Protein AF-A0A9D7S766-F1 (afdb_monomer)

Organism: NCBI:txid2981993

Foldseek 3Di:
DDDDFDADDCPDPCVVVVNGGPVSVVVVVLVVVLVVLLVVLVPDDDDPPNVPVSVVSSPPSDDDDDDDDPDLQDDPPQDFDPVDDPVVSVVVVVVVVVVRVVSNPDDDPPVRNVQRVCVVVPADPPWDWDFDVVDPPFTKIKIWRVVCPPVPGTDIAIETEDQADDVVNLVVCVVVVVGHYHYDPNNDDPVRPPD

Structure (mmCIF, N/CA/C/O backbone):
data_AF-A0A9D7S766-F1
#
_entry.id   AF-A0A9D7S766-F1
#
loop_
_atom_site.group_PDB
_atom_site.id
_atom_site.type_symbol
_atom_site.label_atom_id
_atom_site.label_alt_id
_atom_site.label_comp_id
_atom_site.label_asym_id
_atom_site.label_entity_id
_atom_site.label_seq_id
_atom_site.pdbx_PDB_ins_code
_atom_site.Cartn_x
_atom_site.Cartn_y
_atom_site.Cartn_z
_atom_site.occupancy
_atom_site.B_iso_or_equiv
_atom_site.auth_seq_id
_atom_site.auth_comp_id
_atom_site.auth_asym_id
_atom_site.auth_atom_id
_atom_site.pdbx_PDB_model_num
ATOM 1 N N . MET A 1 1 ? 2.775 8.873 14.881 1.00 87.12 1 MET A N 1
ATOM 2 C CA . MET A 1 1 ? 3.476 8.155 15.969 1.00 87.12 1 MET A CA 1
ATOM 3 C C . MET A 1 1 ? 4.325 7.064 15.344 1.00 87.12 1 MET A C 1
ATOM 5 O O . MET A 1 1 ? 3.852 6.420 14.417 1.00 87.12 1 MET A O 1
ATOM 9 N N . ILE A 1 2 ? 5.553 6.880 15.820 1.00 91.25 2 ILE A N 1
ATOM 10 C CA . ILE A 1 2 ? 6.457 5.815 15.376 1.00 91.25 2 ILE A CA 1
ATOM 11 C C . ILE A 1 2 ? 6.875 5.051 16.630 1.00 91.25 2 ILE A C 1
ATOM 13 O O . ILE A 1 2 ? 7.198 5.679 17.633 1.00 91.25 2 ILE A O 1
ATOM 17 N N . GLN A 1 3 ? 6.837 3.721 16.575 1.00 92.56 3 GLN A N 1
ATOM 18 C CA . GLN A 1 3 ? 7.256 2.853 17.671 1.00 92.56 3 GLN A CA 1
ATOM 19 C C . GLN A 1 3 ? 8.139 1.739 17.117 1.00 92.56 3 GLN A C 1
ATOM 21 O O . GLN A 1 3 ? 7.751 1.045 16.175 1.00 92.56 3 GLN A O 1
ATOM 26 N N . ILE A 1 4 ? 9.314 1.562 17.716 1.00 92.62 4 ILE A N 1
ATOM 27 C CA . ILE A 1 4 ? 10.214 0.459 17.379 1.00 92.62 4 ILE A CA 1
ATOM 28 C C . ILE A 1 4 ? 9.591 -0.845 17.912 1.00 92.62 4 ILE A C 1
ATOM 30 O O . ILE A 1 4 ? 9.132 -0.865 19.060 1.00 92.62 4 ILE A O 1
ATOM 34 N N . PRO A 1 5 ? 9.542 -1.927 17.110 1.00 91.75 5 PRO A N 1
ATOM 35 C CA . PRO A 1 5 ? 8.959 -3.208 17.507 1.00 91.75 5 PRO A CA 1
ATOM 36 C C . PRO A 1 5 ? 9.925 -4.021 18.388 1.00 91.75 5 PRO A C 1
ATOM 38 O O . PRO A 1 5 ? 10.289 -5.146 18.050 1.00 91.75 5 PRO A O 1
ATOM 41 N N . GLU A 1 6 ? 10.360 -3.430 19.498 1.00 93.38 6 GLU A N 1
ATOM 42 C CA . GLU A 1 6 ? 11.233 -4.054 20.495 1.00 93.38 6 GLU A CA 1
ATOM 43 C C . GLU A 1 6 ? 10.504 -5.186 21.224 1.00 93.38 6 GLU A C 1
ATOM 45 O O . GLU A 1 6 ? 9.310 -5.064 21.515 1.00 93.38 6 GLU A O 1
ATOM 50 N N . ALA A 1 7 ? 11.210 -6.285 21.490 1.00 94.88 7 ALA A N 1
ATOM 51 C CA . ALA A 1 7 ? 10.664 -7.415 22.228 1.00 94.88 7 ALA A CA 1
ATOM 52 C C . ALA A 1 7 ? 10.425 -7.034 23.695 1.00 94.88 7 ALA A C 1
ATOM 54 O O . ALA A 1 7 ? 11.254 -6.383 24.322 1.00 94.88 7 ALA A O 1
ATOM 55 N N . THR A 1 8 ? 9.291 -7.446 24.246 1.00 92.44 8 THR A N 1
ATOM 56 C CA . THR A 1 8 ? 9.020 -7.302 25.680 1.00 92.44 8 THR A CA 1
ATOM 57 C C . THR A 1 8 ? 9.741 -8.395 26.461 1.00 92.44 8 THR A C 1
ATOM 59 O O . THR A 1 8 ? 9.840 -9.520 25.975 1.00 92.44 8 THR A O 1
ATOM 62 N N .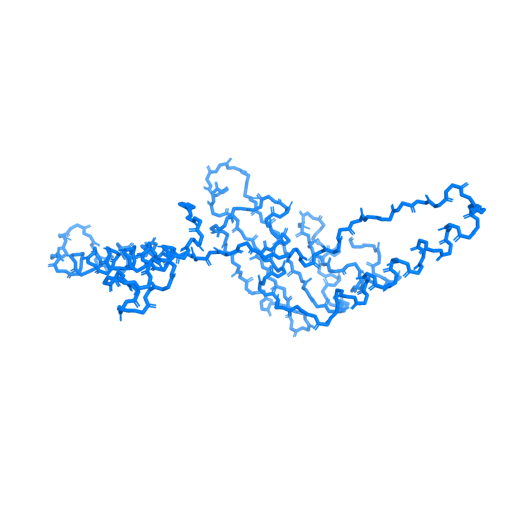 ASP A 1 9 ? 10.158 -8.095 27.690 1.00 92.75 9 ASP A N 1
ATOM 63 C CA . ASP A 1 9 ? 10.706 -9.091 28.617 1.00 92.75 9 ASP A CA 1
ATOM 64 C C . ASP A 1 9 ? 9.715 -10.254 28.817 1.00 92.75 9 ASP A C 1
ATOM 66 O O . ASP A 1 9 ? 8.535 -10.025 29.098 1.00 92.75 9 ASP A O 1
ATOM 70 N N . GLU A 1 10 ? 10.189 -11.493 28.678 1.00 92.31 10 GLU A N 1
ATOM 71 C CA . GLU A 1 10 ? 9.388 -12.717 28.796 1.00 92.31 10 GLU A CA 1
ATOM 72 C C . GLU A 1 10 ? 8.739 -12.874 30.177 1.00 92.31 10 GLU A C 1
ATOM 74 O O . GLU A 1 10 ? 7.664 -13.464 30.302 1.00 92.31 10 GLU A O 1
ATOM 79 N N . MET A 1 11 ? 9.351 -12.298 31.214 1.00 92.00 11 MET A N 1
ATOM 80 C CA . MET A 1 11 ? 8.819 -12.320 32.578 1.00 92.00 11 MET A CA 1
ATOM 81 C C . MET A 1 11 ? 7.784 -11.218 32.838 1.00 92.00 11 MET A C 1
ATOM 83 O O . MET A 1 11 ? 7.109 -11.243 33.873 1.00 92.00 11 MET A O 1
ATOM 87 N N . SER A 1 12 ? 7.626 -10.263 31.917 1.00 92.44 12 SER A N 1
ATOM 88 C CA . SER A 1 12 ? 6.696 -9.144 32.074 1.00 92.44 12 SER A CA 1
ATOM 89 C C . SER A 1 12 ? 5.230 -9.568 31.956 1.00 92.44 12 SER A C 1
ATOM 91 O O . SER A 1 12 ? 4.863 -10.470 31.201 1.00 92.44 12 SER A O 1
ATOM 93 N N . GLU A 1 13 ? 4.351 -8.847 32.653 1.00 91.38 13 GLU A N 1
ATOM 94 C CA . GLU A 1 13 ? 2.898 -9.043 32.550 1.00 91.38 13 GLU A CA 1
ATOM 95 C C . GLU A 1 13 ? 2.375 -8.789 31.127 1.00 91.38 13 GLU A C 1
ATOM 97 O O . GLU A 1 13 ? 1.436 -9.443 30.679 1.00 91.38 13 GLU A O 1
ATOM 102 N N . ALA A 1 14 ? 3.018 -7.886 30.378 1.00 90.19 14 ALA A N 1
ATOM 103 C CA . ALA A 1 14 ? 2.690 -7.626 28.978 1.00 90.19 14 ALA A CA 1
ATOM 104 C C . ALA A 1 14 ? 2.943 -8.858 28.093 1.00 90.19 14 ALA A C 1
ATOM 106 O O . ALA A 1 14 ? 2.069 -9.227 27.305 1.00 90.19 14 ALA A O 1
ATOM 107 N N . TYR A 1 15 ? 4.088 -9.524 28.266 1.00 91.25 15 TYR A N 1
ATOM 108 C CA . TYR A 1 15 ? 4.404 -10.746 27.527 1.00 91.25 15 TYR A CA 1
ATOM 109 C C . TYR A 1 15 ? 3.437 -11.878 27.887 1.00 91.25 15 TYR A C 1
ATOM 111 O O . TYR A 1 15 ? 2.897 -12.533 26.993 1.00 91.25 15 TYR A O 1
ATOM 119 N N . LYS A 1 16 ? 3.133 -12.059 29.182 1.00 92.69 16 LYS A N 1
ATOM 120 C CA . LYS A 1 16 ? 2.138 -13.043 29.655 1.00 92.69 16 LYS A CA 1
ATOM 121 C C . LYS A 1 16 ? 0.735 -12.779 29.099 1.00 92.69 16 LYS A C 1
ATOM 123 O O . LYS A 1 16 ? 0.007 -13.723 28.812 1.00 92.69 16 LYS A O 1
ATOM 128 N N . ALA A 1 17 ? 0.373 -11.513 28.894 1.00 91.56 17 ALA A N 1
ATOM 129 C CA . ALA A 1 17 ? -0.879 -11.107 28.256 1.00 91.56 17 ALA A CA 1
ATOM 130 C C . ALA A 1 17 ? -0.870 -11.232 26.714 1.00 91.56 17 ALA A C 1
ATOM 132 O O . ALA A 1 17 ? -1.853 -10.875 26.068 1.00 91.56 17 ALA A O 1
ATOM 133 N N . GLY A 1 18 ? 0.215 -11.739 26.116 1.00 91.94 18 GLY A N 1
ATOM 134 C CA . GLY A 1 18 ? 0.339 -12.006 24.679 1.00 91.94 18 GLY A CA 1
ATOM 135 C C . GLY A 1 18 ? 0.967 -10.876 23.857 1.00 91.94 18 GLY A C 1
ATOM 136 O O . GLY A 1 18 ? 1.155 -11.041 22.648 1.00 91.94 18 GLY A O 1
ATOM 137 N N . TYR A 1 19 ? 1.335 -9.751 24.477 1.00 93.25 19 TYR A N 1
ATOM 138 C CA . TYR A 1 19 ? 2.005 -8.640 23.798 1.00 93.25 19 TYR A CA 1
ATOM 139 C C . TYR A 1 19 ? 3.507 -8.893 23.755 1.00 93.25 19 TYR A C 1
ATOM 141 O O . TYR A 1 19 ? 4.221 -8.569 24.695 1.00 93.25 19 TYR A O 1
ATOM 149 N N . LYS A 1 20 ? 3.986 -9.473 22.652 1.00 93.12 20 LYS A N 1
ATOM 150 C CA . LYS A 1 20 ? 5.406 -9.827 22.485 1.00 93.12 20 LYS A CA 1
ATOM 151 C C . LYS A 1 20 ? 6.291 -8.630 22.148 1.00 93.12 20 LYS A C 1
ATOM 153 O O . LYS A 1 20 ? 7.510 -8.726 22.273 1.00 93.12 20 LYS A O 1
ATOM 158 N N . LYS A 1 21 ? 5.704 -7.540 21.643 1.00 94.25 21 LYS A N 1
ATOM 159 C CA . LYS A 1 21 ? 6.434 -6.331 21.249 1.00 94.25 21 LYS A CA 1
ATOM 160 C C . LYS A 1 21 ? 5.836 -5.090 21.884 1.00 94.25 21 LYS A C 1
ATOM 162 O O . LYS A 1 21 ? 4.616 -4.970 21.995 1.00 94.25 21 LYS A O 1
ATOM 167 N N . ILE A 1 22 ? 6.681 -4.104 22.175 1.00 93.12 22 ILE A N 1
ATOM 168 C CA . ILE A 1 22 ? 6.239 -2.801 22.693 1.00 93.12 22 ILE A CA 1
ATOM 169 C C . ILE A 1 22 ? 5.239 -2.141 21.729 1.00 93.12 22 ILE A C 1
ATOM 171 O O . ILE A 1 22 ? 4.240 -1.574 22.167 1.00 93.12 22 ILE A O 1
ATOM 175 N N . SER A 1 23 ? 5.437 -2.290 20.414 1.00 93.81 23 SER A N 1
ATOM 176 C CA . SER A 1 23 ? 4.497 -1.798 19.397 1.00 93.81 23 SER A CA 1
ATOM 177 C C . SER A 1 23 ? 3.083 -2.358 19.541 1.00 93.81 23 SER A C 1
ATOM 179 O O . SER A 1 23 ? 2.123 -1.645 19.248 1.00 93.81 23 SER A O 1
ATOM 181 N N . ASP A 1 24 ? 2.940 -3.603 20.000 1.00 93.19 24 ASP A N 1
ATOM 182 C CA . ASP A 1 24 ? 1.633 -4.246 20.163 1.00 93.19 24 ASP A CA 1
ATOM 183 C C . ASP A 1 24 ? 0.865 -3.580 21.312 1.00 93.19 24 ASP A C 1
ATOM 185 O O . ASP A 1 24 ? -0.313 -3.252 21.167 1.00 93.19 24 ASP A O 1
ATOM 189 N N . ILE A 1 25 ? 1.570 -3.258 22.403 1.00 93.38 25 ILE A N 1
ATOM 190 C CA . ILE A 1 25 ? 1.033 -2.495 23.538 1.00 93.38 25 ILE A CA 1
ATOM 191 C C . ILE A 1 25 ? 0.612 -1.094 23.086 1.00 93.38 25 ILE A C 1
ATOM 193 O O . ILE A 1 25 ? -0.453 -0.608 23.462 1.00 93.38 25 ILE A O 1
ATOM 197 N N . THR A 1 26 ? 1.426 -0.424 22.265 1.00 93.88 26 THR A N 1
ATOM 198 C CA . THR A 1 26 ? 1.105 0.925 21.778 1.00 93.88 26 THR A CA 1
ATOM 199 C C . THR A 1 26 ? -0.135 0.931 20.884 1.00 93.88 26 THR A C 1
ATOM 201 O O . THR A 1 26 ? -0.981 1.819 21.009 1.00 93.88 26 THR A O 1
ATOM 204 N N . ILE A 1 27 ? -0.269 -0.057 19.994 1.00 93.38 27 ILE A N 1
ATOM 205 C CA . ILE A 1 27 ? -1.458 -0.216 19.146 1.00 93.38 27 ILE A CA 1
ATOM 206 C C . ILE A 1 27 ? -2.687 -0.443 20.021 1.00 93.38 27 ILE A C 1
ATOM 208 O O . ILE A 1 27 ? -3.690 0.245 19.847 1.00 93.38 27 ILE A O 1
ATOM 212 N N . GLU A 1 28 ? -2.598 -1.361 20.980 1.00 93.50 28 GLU A N 1
ATOM 213 C CA . GLU A 1 28 ? -3.704 -1.696 21.873 1.00 93.50 28 GLU A CA 1
ATOM 214 C C . GLU A 1 28 ? -4.129 -0.507 22.742 1.00 93.50 28 GLU A C 1
ATOM 216 O O . GLU A 1 28 ? -5.317 -0.209 22.862 1.00 93.50 28 GLU A O 1
ATOM 221 N N . ARG A 1 29 ? -3.165 0.247 23.280 1.00 94.19 29 ARG A N 1
ATOM 222 C CA . ARG A 1 29 ? -3.435 1.489 24.012 1.00 94.19 29 ARG A CA 1
ATOM 223 C C . ARG A 1 29 ? -4.240 2.467 23.159 1.00 94.19 29 ARG A C 1
ATOM 225 O O . ARG A 1 29 ? -5.231 3.009 23.639 1.00 94.19 29 ARG A O 1
ATOM 232 N N . ASN A 1 30 ? -3.824 2.695 21.914 1.00 93.06 30 ASN A N 1
ATOM 233 C CA . ASN A 1 30 ? -4.529 3.616 21.025 1.00 93.06 30 ASN A CA 1
ATOM 234 C C . ASN A 1 30 ? -5.931 3.112 20.673 1.00 93.06 30 ASN A C 1
ATOM 236 O O . ASN A 1 30 ? -6.858 3.915 20.673 1.00 93.06 30 ASN A O 1
ATOM 240 N N . LYS A 1 31 ? -6.115 1.803 20.448 1.00 92.75 31 LYS A N 1
ATOM 241 C CA . LYS A 1 31 ? -7.448 1.216 20.227 1.00 92.75 31 LYS A CA 1
ATOM 242 C C . LYS A 1 31 ? -8.385 1.492 21.398 1.00 92.75 31 LYS A C 1
ATOM 244 O O . LYS A 1 31 ? -9.441 2.073 21.187 1.00 92.75 31 LYS A O 1
ATOM 249 N N . ARG A 1 32 ? -7.962 1.184 22.628 1.00 92.75 32 ARG A N 1
ATOM 250 C CA . ARG A 1 32 ? -8.785 1.389 23.833 1.00 92.75 32 ARG A CA 1
ATOM 251 C C . ARG A 1 32 ? -9.125 2.853 24.080 1.00 92.75 32 ARG A C 1
ATOM 253 O O . ARG A 1 32 ? -10.231 3.168 24.506 1.00 92.75 32 ARG A O 1
ATOM 260 N N . VAL A 1 33 ? -8.180 3.760 23.825 1.00 92.00 33 VAL A N 1
ATOM 261 C CA . VAL A 1 33 ? -8.434 5.205 23.932 1.00 92.00 33 VAL A CA 1
ATOM 262 C C . VAL A 1 33 ? -9.470 5.643 22.899 1.00 92.00 33 VAL A C 1
ATOM 264 O O . VAL A 1 33 ? -10.408 6.350 23.255 1.00 92.00 33 VAL A O 1
ATOM 267 N N . VAL A 1 34 ? -9.344 5.193 21.648 1.00 88.56 34 VAL A N 1
ATOM 268 C CA . VAL A 1 34 ? -10.322 5.482 20.590 1.00 88.56 34 VAL A CA 1
ATOM 269 C C . VAL A 1 34 ? -11.696 4.916 20.946 1.00 88.56 34 VAL A C 1
ATOM 271 O O . VAL A 1 34 ? -12.677 5.646 20.873 1.00 88.56 34 VAL A O 1
ATOM 274 N N . GLU A 1 35 ? -11.781 3.662 21.387 1.00 89.06 35 GLU A N 1
ATOM 275 C CA . GLU A 1 35 ? -13.034 3.023 21.814 1.00 89.06 35 GLU A CA 1
ATOM 276 C C . GLU A 1 35 ? -13.707 3.798 22.945 1.00 89.06 35 GLU A C 1
ATOM 278 O O . GLU A 1 35 ? -14.895 4.104 22.862 1.00 89.06 35 GLU A O 1
ATOM 283 N N . ARG A 1 36 ? -12.935 4.204 23.958 1.00 89.12 36 ARG A N 1
ATOM 284 C CA . ARG A 1 36 ? -13.443 5.015 25.062 1.00 89.12 36 ARG A CA 1
ATOM 285 C C . ARG A 1 36 ? -13.981 6.363 24.583 1.00 89.12 36 ARG A C 1
ATOM 287 O O . ARG A 1 36 ? -15.074 6.744 24.988 1.00 89.12 36 ARG A O 1
ATOM 294 N N . ILE A 1 37 ? -13.254 7.059 23.707 1.00 86.56 37 ILE A N 1
ATOM 295 C CA . ILE A 1 37 ? -13.721 8.325 23.121 1.00 86.56 37 ILE A CA 1
ATOM 296 C C . ILE A 1 37 ? -15.020 8.092 22.343 1.00 86.56 37 ILE A C 1
ATOM 298 O O . ILE A 1 37 ? -15.971 8.852 22.490 1.00 86.56 37 ILE A O 1
ATOM 302 N N . VAL A 1 38 ? -15.100 7.024 21.547 1.00 85.00 38 VAL A N 1
ATOM 303 C CA . VAL A 1 38 ? -16.313 6.674 20.794 1.00 85.00 38 VAL A CA 1
ATOM 304 C C . VAL A 1 38 ? -17.490 6.398 21.734 1.00 85.00 38 VAL A C 1
ATOM 306 O O . VAL A 1 38 ? -18.605 6.841 21.461 1.00 85.00 38 VAL A O 1
ATOM 309 N N . GLU A 1 39 ? -17.277 5.689 22.841 1.00 85.12 39 GLU A N 1
ATOM 310 C CA . GLU A 1 39 ? -18.317 5.448 23.844 1.00 85.12 39 GLU A CA 1
ATOM 311 C C . GLU A 1 39 ? -18.773 6.725 24.551 1.00 85.12 39 GLU A C 1
ATOM 313 O O . GLU A 1 39 ? -19.975 6.911 24.742 1.00 85.12 39 GLU A O 1
ATOM 318 N N . GLU A 1 40 ? -17.842 7.599 24.936 1.00 84.38 40 GLU A N 1
ATOM 319 C CA . GLU A 1 40 ? -18.141 8.893 25.559 1.00 84.38 40 GLU A CA 1
ATOM 320 C C . GLU A 1 40 ? -18.990 9.753 24.608 1.00 84.38 40 GLU A C 1
ATOM 322 O O . GLU A 1 40 ? -20.081 10.187 24.981 1.00 84.38 40 GLU A O 1
ATOM 327 N N . ARG A 1 41 ? -18.592 9.861 23.333 1.00 78.75 41 ARG A N 1
ATOM 328 C CA . ARG A 1 41 ? -19.333 10.594 22.286 1.00 78.75 41 ARG A CA 1
ATOM 329 C C . ARG A 1 41 ? -20.713 10.014 21.978 1.00 78.75 41 ARG A C 1
ATOM 331 O O . ARG A 1 41 ? -21.618 10.749 21.595 1.00 78.75 41 ARG A O 1
ATOM 338 N N . LYS A 1 42 ? -20.904 8.700 22.131 1.00 76.06 42 LYS A N 1
ATOM 339 C CA . LYS A 1 42 ? -22.222 8.055 21.978 1.00 76.06 42 LYS A CA 1
ATOM 340 C C . LYS A 1 42 ? -23.158 8.344 23.153 1.00 76.06 42 LYS A C 1
ATOM 342 O O . LYS A 1 42 ? -24.374 8.368 22.953 1.00 76.06 42 LYS A O 1
ATOM 347 N N . LYS A 1 43 ? -22.602 8.504 24.360 1.00 75.69 43 LYS A N 1
ATOM 348 C CA . LYS A 1 43 ? -23.338 8.777 25.607 1.00 75.69 43 LYS A CA 1
ATOM 349 C C . LYS A 1 43 ? -23.701 10.258 25.758 1.00 75.69 43 LYS A C 1
ATOM 351 O O . LYS A 1 43 ? -24.688 10.556 26.426 1.00 75.69 43 LYS A O 1
ATOM 356 N N . GLU A 1 44 ? -22.954 11.165 25.127 1.00 69.94 44 GLU A N 1
ATOM 357 C CA . GLU A 1 44 ? -23.327 12.578 25.004 1.00 69.94 44 GLU A CA 1
ATOM 358 C C . GLU A 1 44 ? -24.696 12.708 24.295 1.00 69.94 44 GLU A C 1
ATOM 360 O O . GLU A 1 44 ? -24.932 12.153 23.214 1.00 69.94 44 GLU A O 1
ATOM 365 N N . GLN A 1 45 ? -25.650 13.399 24.936 1.00 57.22 45 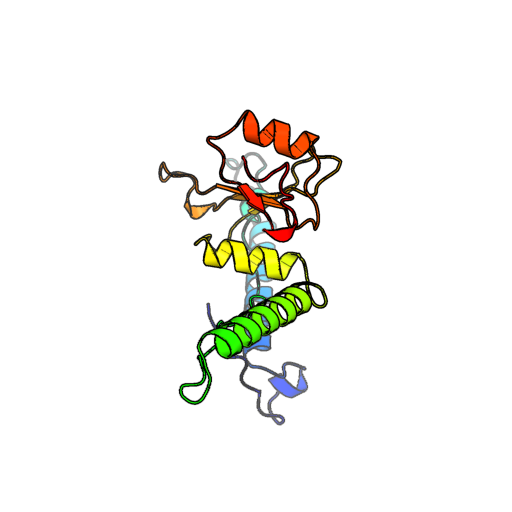GLN A N 1
ATOM 366 C CA . GLN A 1 45 ? -26.942 13.711 24.318 1.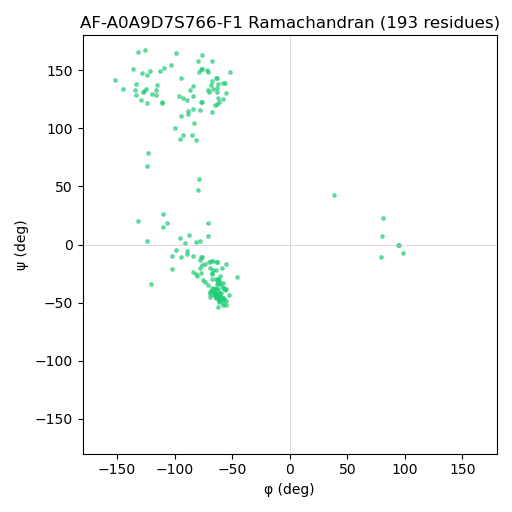00 57.22 45 GLN A CA 1
ATOM 367 C C . GLN A 1 45 ? -26.719 14.618 23.097 1.00 57.22 45 GLN A C 1
ATOM 369 O O . GLN A 1 45 ? -25.827 15.463 23.133 1.00 57.22 45 GLN A O 1
ATOM 374 N N . PRO A 1 46 ? -27.499 14.456 22.010 1.00 57.19 46 PRO A N 1
ATOM 375 C CA . PRO A 1 46 ? -27.366 15.331 20.856 1.00 57.19 46 PRO A CA 1
ATOM 376 C C . PRO A 1 46 ? -27.677 16.764 21.289 1.00 57.19 46 PRO A C 1
ATOM 378 O O . PRO A 1 46 ? -28.760 17.031 21.808 1.00 57.19 46 PRO A O 1
ATOM 381 N N . ASP A 1 47 ? -26.729 17.671 21.071 1.00 56.97 47 ASP A N 1
ATOM 382 C CA . ASP A 1 47 ? -26.965 19.096 21.254 1.00 56.97 47 ASP A CA 1
ATOM 383 C C . ASP A 1 47 ? -28.133 19.513 20.353 1.00 56.97 47 ASP A C 1
ATOM 385 O O . ASP A 1 47 ? -28.193 19.094 19.190 1.00 56.97 47 ASP A O 1
ATOM 389 N N . LEU A 1 48 ? -29.036 20.360 20.858 1.00 54.47 48 LEU A N 1
ATOM 390 C CA . LEU A 1 48 ? -30.228 20.845 20.139 1.00 54.47 48 LEU A CA 1
ATOM 391 C C . LEU A 1 48 ? -29.876 21.519 18.789 1.00 54.47 48 LEU A C 1
ATOM 393 O O . LEU A 1 48 ? -30.733 21.678 17.927 1.00 54.47 48 LEU A O 1
ATOM 397 N N . PHE A 1 49 ? -28.600 21.879 18.606 1.00 57.97 49 PHE A N 1
ATOM 398 C CA . PHE A 1 49 ? -28.020 22.520 17.425 1.00 57.97 49 PHE A CA 1
ATOM 399 C C . PHE A 1 49 ? -27.297 21.561 16.459 1.00 57.97 49 PHE A C 1
ATOM 401 O O . PHE A 1 49 ? -26.849 21.996 15.402 1.00 57.97 49 PHE A O 1
ATOM 408 N N . THR A 1 50 ? -27.161 20.269 16.785 1.00 55.47 50 THR A N 1
ATOM 409 C CA . THR A 1 50 ? -26.369 19.313 15.978 1.00 55.47 50 THR A CA 1
ATOM 410 C C . THR A 1 50 ? -27.164 18.573 14.898 1.00 55.47 50 THR A C 1
ATOM 412 O O . THR A 1 50 ? -26.579 17.752 14.196 1.00 55.47 50 THR A O 1
ATOM 415 N N . ASN A 1 51 ? -28.468 18.852 14.734 1.00 49.19 51 ASN A N 1
ATOM 416 C CA . ASN A 1 51 ? -29.327 18.371 13.632 1.00 49.19 51 ASN A CA 1
ATOM 417 C C . ASN A 1 51 ? -29.061 16.916 13.174 1.00 49.19 51 ASN A C 1
ATOM 419 O O . ASN A 1 51 ? -29.033 16.620 11.985 1.00 49.19 51 ASN A O 1
ATOM 423 N N . GLY A 1 52 ? -28.864 15.981 14.110 1.00 50.44 52 GLY A N 1
ATOM 424 C CA . GLY A 1 52 ? -28.730 14.556 13.783 1.00 50.44 52 GLY A CA 1
ATOM 425 C C . GLY A 1 52 ? -27.359 14.094 13.265 1.00 50.44 52 GLY A C 1
ATOM 426 O O . GLY A 1 52 ? -27.222 12.918 12.937 1.00 50.44 52 GLY A O 1
ATOM 427 N N . HIS A 1 53 ? -26.318 14.931 13.271 1.00 52.59 53 HIS A N 1
ATOM 428 C CA . HIS A 1 53 ? -24.963 14.563 12.820 1.00 52.59 53 HIS A CA 1
ATOM 429 C C . HIS A 1 53 ? -24.153 13.760 13.862 1.00 52.59 53 HIS A C 1
ATOM 431 O O . HIS A 1 53 ? -22.985 14.041 14.127 1.00 52.59 53 HIS A O 1
ATOM 437 N N . LYS A 1 54 ? -24.750 12.728 14.476 1.00 53.91 54 LYS A N 1
ATOM 438 C CA . LYS A 1 54 ? -24.025 11.818 15.391 1.00 53.91 54 LYS A CA 1
ATOM 439 C C . LYS A 1 54 ? -22.977 10.958 14.675 1.00 53.91 54 LYS A C 1
ATOM 441 O O . LYS A 1 54 ? -22.025 10.513 15.304 1.00 53.91 54 LYS A O 1
ATOM 446 N N . GLU A 1 55 ? -23.148 10.704 13.380 1.00 53.56 55 GLU A N 1
ATOM 447 C CA . GLU A 1 55 ? -22.193 9.905 12.601 1.00 53.56 55 GLU A CA 1
ATOM 448 C C . GLU A 1 55 ? -20.912 10.677 12.270 1.00 53.56 55 GLU A C 1
ATOM 450 O O . GLU A 1 55 ? -19.838 10.082 12.207 1.00 53.56 55 GLU A O 1
ATOM 455 N N . ASP A 1 56 ? -20.992 12.000 12.115 1.00 57.56 56 ASP A N 1
ATOM 456 C CA . ASP A 1 56 ? -19.839 12.821 11.738 1.00 57.56 56 ASP A CA 1
ATOM 457 C C . ASP A 1 56 ? -18.877 13.064 12.912 1.00 57.56 56 ASP A C 1
ATOM 459 O O . ASP A 1 56 ? -17.681 13.228 12.688 1.00 57.56 56 ASP A O 1
ATOM 463 N N . SER A 1 57 ? -19.347 12.986 14.165 1.00 59.22 57 SER A N 1
ATOM 464 C CA . SER A 1 57 ? -18.493 13.120 15.359 1.00 59.22 57 SER A CA 1
ATOM 465 C C . SER A 1 57 ? -17.604 11.899 15.634 1.00 59.22 57 SER A C 1
ATOM 467 O O . SER A 1 57 ? -16.636 11.994 16.390 1.00 59.22 57 SER A O 1
ATOM 469 N N . ILE A 1 58 ? -17.918 10.753 15.019 1.00 63.16 58 ILE A N 1
ATOM 470 C CA . ILE A 1 58 ? -17.169 9.493 15.150 1.00 63.16 58 ILE A CA 1
ATOM 471 C C . ILE A 1 58 ? -16.282 9.240 13.915 1.00 63.16 58 ILE A C 1
ATOM 473 O O . ILE A 1 58 ? -15.294 8.498 13.991 1.00 63.16 58 ILE A O 1
ATOM 477 N N . LYS A 1 59 ? -16.588 9.869 12.771 1.00 65.38 59 LYS A N 1
ATOM 478 C CA . LYS A 1 59 ? -15.781 9.767 11.548 1.00 65.38 59 LYS A CA 1
ATOM 479 C C . LYS A 1 59 ? -14.378 10.336 11.784 1.00 65.38 59 LYS A C 1
ATOM 481 O O . LYS A 1 59 ? -14.206 11.468 12.214 1.00 65.38 59 LYS A O 1
ATOM 486 N N . GLY A 1 60 ? -13.359 9.532 11.476 1.00 69.56 60 GLY A N 1
ATOM 487 C CA . GLY A 1 60 ? -11.949 9.941 11.547 1.00 69.56 60 GLY A CA 1
ATOM 488 C C . GLY A 1 60 ? -11.212 9.598 12.847 1.00 69.56 60 GLY A C 1
ATOM 489 O O . GLY A 1 60 ? -10.016 9.853 12.929 1.00 69.56 60 GLY A O 1
ATOM 490 N N . LEU A 1 61 ? -11.866 8.969 13.833 1.00 80.69 61 LEU A N 1
ATOM 491 C CA . LEU A 1 61 ? -11.205 8.527 15.075 1.00 80.69 61 LEU A CA 1
ATOM 492 C C . LEU A 1 61 ? -10.353 7.251 14.910 1.00 80.69 61 LEU A C 1
ATOM 494 O O . LEU A 1 61 ? -9.600 6.884 15.809 1.00 80.69 61 LEU A O 1
ATOM 498 N N . GLY A 1 62 ? -10.465 6.561 13.772 1.00 82.38 62 GLY A N 1
ATOM 499 C CA . GLY A 1 62 ? -9.652 5.388 13.454 1.00 82.38 62 GLY A CA 1
ATOM 500 C C . GLY A 1 62 ? -8.218 5.741 13.045 1.00 82.38 62 GLY A C 1
ATOM 501 O O . GLY A 1 62 ? -7.913 6.867 12.661 1.00 82.38 62 GLY A O 1
ATOM 502 N N . PHE A 1 63 ? -7.327 4.749 13.072 1.00 88.62 63 PHE A N 1
ATOM 503 C CA . PHE A 1 63 ? -5.942 4.905 12.627 1.00 88.62 63 PHE A CA 1
ATOM 504 C C . PHE A 1 63 ? -5.487 3.715 11.779 1.00 88.62 63 PHE A C 1
ATOM 506 O O . PHE A 1 63 ? -5.944 2.587 11.959 1.00 88.62 63 PHE A O 1
ATOM 513 N N . LYS A 1 64 ? -4.554 3.970 10.858 1.00 89.00 64 LYS A N 1
ATOM 514 C CA . LYS A 1 64 ? -3.869 2.935 10.073 1.00 89.00 64 LYS A CA 1
ATOM 515 C C . LYS A 1 64 ? -2.554 2.559 10.763 1.00 89.00 64 LYS A C 1
ATOM 517 O O . LYS A 1 64 ? -1.869 3.423 11.310 1.00 89.00 64 LYS A O 1
ATOM 522 N N . VAL A 1 65 ? -2.186 1.280 10.716 1.00 90.81 65 VAL A N 1
ATOM 523 C CA . VAL A 1 65 ? -0.901 0.778 11.226 1.00 90.81 65 VAL A CA 1
ATOM 524 C C . VAL A 1 65 ? -0.042 0.348 10.048 1.00 90.81 65 VAL A C 1
ATOM 526 O O . VAL A 1 65 ? -0.434 -0.531 9.288 1.00 90.81 65 VAL A O 1
ATOM 529 N N . PHE A 1 66 ? 1.145 0.938 9.933 1.00 90.62 66 PHE A N 1
ATOM 530 C CA . PHE A 1 66 ? 2.129 0.582 8.916 1.00 90.62 66 PHE A CA 1
ATOM 531 C C . PHE A 1 66 ? 3.349 -0.066 9.564 1.00 90.62 66 PHE A C 1
ATOM 533 O O . PHE A 1 66 ? 3.702 0.237 10.706 1.00 90.62 66 PHE A O 1
ATOM 540 N N . LYS A 1 67 ? 3.997 -0.965 8.823 1.00 90.56 67 LYS A N 1
ATOM 541 C CA . LYS A 1 67 ? 5.237 -1.632 9.225 1.00 90.56 67 LYS A CA 1
ATOM 542 C C . LYS A 1 67 ? 6.294 -1.382 8.160 1.00 90.56 67 LYS A C 1
ATOM 544 O O . LYS A 1 67 ? 5.974 -1.317 6.977 1.00 90.56 67 LYS A O 1
ATOM 549 N N . LEU A 1 68 ? 7.548 -1.264 8.584 1.00 88.62 68 LEU A N 1
ATOM 550 C CA . LEU A 1 68 ? 8.668 -1.214 7.654 1.00 88.62 68 LEU A CA 1
ATOM 551 C C . LEU A 1 68 ? 8.963 -2.627 7.156 1.00 88.62 68 LEU A C 1
ATOM 553 O O . LEU A 1 68 ? 9.223 -3.534 7.948 1.00 88.62 68 LEU A O 1
ATOM 557 N N . VAL A 1 69 ? 8.921 -2.791 5.841 1.00 85.00 69 VAL A N 1
ATOM 558 C CA . VAL A 1 69 ? 9.263 -4.025 5.134 1.00 85.00 69 VAL A CA 1
ATOM 559 C C . VAL A 1 69 ? 10.317 -3.719 4.074 1.00 85.00 69 VAL A C 1
ATOM 561 O O . VAL A 1 69 ? 10.613 -2.554 3.789 1.00 85.00 69 VAL A O 1
ATOM 564 N N . LYS A 1 70 ? 10.930 -4.761 3.504 1.00 82.31 70 LYS A N 1
ATOM 565 C CA . LYS A 1 70 ? 11.798 -4.572 2.338 1.00 82.31 70 LYS A CA 1
ATOM 566 C C . LYS A 1 70 ? 10.955 -4.024 1.182 1.00 82.31 70 LYS A C 1
ATOM 568 O O . LYS A 1 70 ? 9.829 -4.462 0.991 1.00 82.31 70 LYS A O 1
ATOM 573 N N . SER A 1 71 ? 11.515 -3.056 0.457 1.00 80.19 71 SER A N 1
ATOM 574 C CA . SER A 1 71 ? 10.867 -2.422 -0.695 1.00 80.19 71 SER A CA 1
ATOM 575 C C . SER A 1 71 ? 10.475 -3.466 -1.736 1.00 80.19 71 SER A C 1
ATOM 577 O O . SER A 1 71 ? 11.258 -4.374 -2.024 1.00 80.19 71 SER A O 1
ATOM 579 N N . ASN A 1 72 ? 9.288 -3.295 -2.316 1.00 74.50 72 ASN A N 1
ATOM 580 C CA . ASN A 1 72 ? 8.841 -4.072 -3.467 1.00 74.50 72 ASN A CA 1
ATOM 581 C C . ASN A 1 72 ? 9.669 -3.748 -4.710 1.00 74.50 72 ASN A C 1
ATOM 583 O O . ASN A 1 72 ? 9.783 -4.577 -5.606 1.00 74.50 72 ASN A O 1
ATOM 587 N N . PHE A 1 73 ? 10.270 -2.558 -4.759 1.00 75.19 73 PHE A N 1
ATOM 588 C CA . PHE A 1 73 ? 11.137 -2.158 -5.852 1.00 75.19 73 PHE A CA 1
ATOM 589 C C . PHE A 1 73 ? 12.557 -2.674 -5.618 1.00 75.19 73 PHE A C 1
ATOM 591 O O . PHE A 1 73 ? 13.149 -2.423 -4.560 1.00 75.19 73 PHE A O 1
ATOM 598 N N . PRO A 1 74 ? 13.144 -3.371 -6.603 1.00 68.94 74 PRO A N 1
ATOM 599 C CA . PRO A 1 74 ? 14.505 -3.843 -6.488 1.00 68.94 74 PRO A CA 1
ATOM 600 C C . PRO A 1 74 ? 15.444 -2.645 -6.371 1.00 68.94 74 PRO A C 1
ATOM 602 O O . PRO A 1 74 ? 15.375 -1.695 -7.150 1.00 68.94 74 PRO A O 1
ATOM 605 N N . ARG A 1 75 ? 16.338 -2.689 -5.382 1.00 68.38 75 ARG A N 1
ATOM 606 C CA . ARG A 1 75 ? 17.425 -1.714 -5.294 1.00 68.38 75 ARG A CA 1
ATOM 607 C C . ARG A 1 75 ? 18.324 -1.876 -6.510 1.00 68.38 75 ARG A C 1
ATOM 609 O O . ARG A 1 75 ? 18.673 -3.004 -6.854 1.00 68.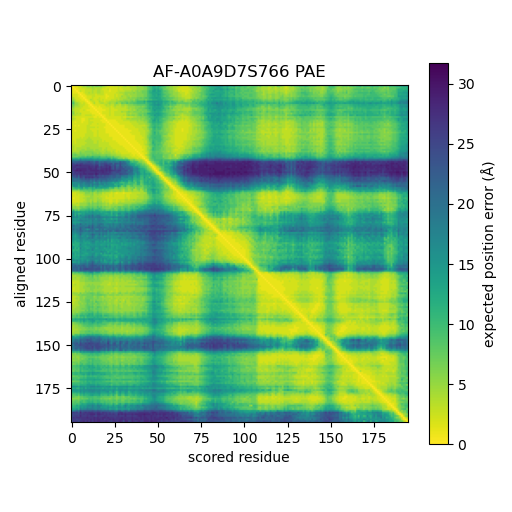38 75 ARG A O 1
ATOM 616 N N . VAL A 1 76 ? 18.686 -0.755 -7.126 1.00 70.56 76 VAL A N 1
ATOM 617 C CA . VAL A 1 76 ? 19.659 -0.711 -8.217 1.00 70.56 76 VAL A CA 1
ATOM 618 C C . VAL A 1 76 ? 21.044 -0.727 -7.583 1.00 70.56 76 VAL A C 1
ATOM 620 O O . VAL A 1 76 ? 21.587 0.303 -7.207 1.00 70.56 76 VAL A O 1
ATOM 623 N N . GLU A 1 77 ? 21.565 -1.930 -7.397 1.00 74.62 77 GLU A N 1
ATOM 624 C CA . GLU A 1 77 ? 22.904 -2.187 -6.847 1.00 74.62 77 GLU A CA 1
ATOM 625 C C . GLU A 1 77 ? 23.845 -2.728 -7.932 1.00 74.62 77 GLU A C 1
ATOM 627 O O . GLU A 1 77 ? 24.895 -3.286 -7.631 1.00 74.62 77 GLU A O 1
ATOM 632 N N . PHE A 1 78 ? 23.457 -2.602 -9.206 1.00 79.56 78 PHE A N 1
ATOM 633 C CA . PHE A 1 78 ? 24.326 -2.988 -10.306 1.00 79.56 78 PHE A CA 1
ATOM 634 C C . PHE A 1 78 ? 25.555 -2.076 -10.327 1.00 79.56 78 PHE A C 1
ATOM 636 O O . PHE A 1 78 ? 25.431 -0.862 -10.487 1.00 79.56 78 PHE A O 1
ATOM 643 N N . ALA A 1 79 ? 26.727 -2.684 -10.189 1.00 81.31 79 ALA A N 1
ATOM 644 C CA . ALA A 1 79 ? 28.011 -2.046 -10.406 1.00 81.31 79 ALA A CA 1
ATOM 645 C C . ALA A 1 79 ? 28.691 -2.754 -11.588 1.00 81.31 79 ALA A C 1
ATOM 647 O O . ALA A 1 79 ? 28.748 -3.989 -11.577 1.00 81.31 79 ALA A O 1
ATOM 648 N N . PRO A 1 80 ? 29.162 -2.012 -12.607 1.00 81.19 80 PRO A N 1
ATOM 649 C CA . PRO A 1 80 ? 29.935 -2.605 -13.688 1.00 81.19 80 PRO A CA 1
ATOM 650 C C . PRO A 1 80 ? 31.243 -3.172 -13.132 1.00 81.19 80 PRO A C 1
ATOM 652 O O . PRO A 1 80 ? 31.842 -2.602 -12.218 1.00 81.19 80 PRO A O 1
ATOM 655 N N . ASP A 1 81 ? 31.667 -4.302 -13.681 1.00 84.00 81 ASP A N 1
ATOM 656 C CA . ASP A 1 81 ? 32.918 -4.946 -13.309 1.00 84.00 81 ASP A CA 1
ATOM 657 C C . ASP A 1 81 ? 34.064 -4.292 -14.099 1.00 84.00 81 ASP A C 1
ATOM 659 O O . ASP A 1 81 ? 34.047 -4.358 -15.334 1.00 84.00 81 ASP A O 1
ATOM 663 N N . PRO A 1 82 ? 35.033 -3.635 -13.433 1.00 82.12 82 PRO A N 1
ATOM 664 C CA . PRO A 1 82 ? 36.133 -2.954 -14.111 1.00 82.12 82 PRO A CA 1
ATOM 665 C C . PRO A 1 82 ? 37.089 -3.913 -14.834 1.00 82.12 82 PRO A C 1
ATOM 667 O O . PRO A 1 82 ? 37.886 -3.448 -15.645 1.00 82.12 82 PRO A O 1
ATOM 670 N N . GLU A 1 83 ? 37.027 -5.223 -14.566 1.00 87.06 83 GLU A N 1
ATOM 671 C CA . GLU A 1 83 ? 37.841 -6.227 -15.266 1.00 87.06 83 GLU A CA 1
ATOM 672 C C . GLU A 1 83 ? 37.172 -6.782 -16.535 1.00 87.06 83 GLU A C 1
ATOM 674 O O . GLU A 1 83 ? 37.796 -7.544 -17.275 1.00 87.06 83 GLU A O 1
ATOM 679 N N . LYS A 1 84 ? 35.916 -6.407 -16.812 1.00 85.31 84 LYS A N 1
ATOM 680 C CA . LYS A 1 84 ? 35.156 -6.875 -17.980 1.00 85.31 84 LYS A CA 1
ATOM 681 C C . LYS A 1 84 ? 35.079 -5.826 -19.074 1.00 85.31 84 LYS A C 1
ATOM 683 O O . LYS A 1 84 ? 35.127 -4.625 -18.817 1.00 85.31 84 LYS A O 1
ATOM 688 N N . THR A 1 85 ? 34.896 -6.293 -20.303 1.00 88.50 85 THR A N 1
ATOM 689 C CA . THR A 1 85 ? 34.624 -5.407 -21.439 1.00 88.50 85 THR A CA 1
ATOM 690 C C . THR A 1 85 ? 33.256 -4.733 -21.300 1.00 88.50 85 THR A C 1
ATOM 692 O O . THR A 1 85 ? 32.356 -5.222 -20.609 1.00 88.50 85 THR A O 1
ATOM 695 N N . ASP A 1 86 ? 33.073 -3.604 -21.986 1.00 85.88 86 ASP A N 1
ATOM 696 C CA . ASP A 1 86 ? 31.798 -2.878 -21.996 1.00 85.88 86 ASP A CA 1
ATOM 697 C C . ASP A 1 86 ? 30.640 -3.757 -22.494 1.00 85.88 86 ASP A C 1
ATOM 699 O O . ASP A 1 86 ? 29.533 -3.703 -21.960 1.00 85.88 86 ASP A O 1
ATOM 703 N N . GLU A 1 87 ? 30.895 -4.620 -23.477 1.00 87.38 87 GLU A N 1
ATOM 704 C CA . GLU A 1 87 ? 29.908 -5.535 -24.059 1.00 87.38 87 GLU A CA 1
ATOM 705 C C . GLU A 1 87 ? 29.425 -6.582 -23.044 1.00 87.38 87 GLU A C 1
ATOM 707 O O . GLU A 1 87 ? 28.218 -6.802 -22.899 1.00 87.38 87 GLU A O 1
ATOM 712 N N . GLU A 1 88 ? 30.347 -7.159 -22.271 1.00 86.25 88 GLU A N 1
ATOM 713 C CA . GLU A 1 88 ? 30.033 -8.096 -21.188 1.00 86.25 88 GLU A CA 1
ATOM 714 C C . GLU A 1 88 ? 29.288 -7.403 -20.039 1.00 86.25 88 GLU A C 1
ATOM 716 O O . GLU A 1 88 ? 28.323 -7.948 -19.495 1.00 86.25 88 GLU A O 1
ATOM 721 N N . ASN A 1 89 ? 29.680 -6.176 -19.688 1.00 87.44 89 ASN A N 1
ATOM 722 C CA . ASN A 1 89 ? 28.985 -5.370 -18.684 1.00 87.44 89 ASN A CA 1
ATOM 723 C C . ASN A 1 89 ? 27.556 -5.009 -19.121 1.00 87.44 89 ASN A C 1
ATOM 725 O O . ASN A 1 89 ? 26.630 -5.056 -18.305 1.00 87.44 89 ASN A O 1
ATOM 729 N N . ILE A 1 90 ? 27.337 -4.720 -20.407 1.00 86.81 90 ILE A N 1
ATOM 730 C CA . ILE A 1 90 ? 26.000 -4.492 -20.974 1.00 86.81 90 ILE A CA 1
ATOM 731 C C . ILE A 1 90 ? 25.152 -5.766 -20.900 1.00 86.81 90 ILE A C 1
ATOM 733 O O . ILE A 1 90 ? 23.962 -5.695 -20.576 1.00 86.81 90 ILE A O 1
ATOM 737 N N . GLU A 1 91 ? 25.718 -6.938 -21.189 1.00 88.31 91 GLU A N 1
ATOM 738 C CA . GLU A 1 91 ? 24.981 -8.201 -21.086 1.00 88.31 91 GLU A CA 1
ATOM 739 C C . GLU A 1 91 ? 24.605 -8.530 -19.634 1.00 88.31 91 GLU A C 1
ATOM 741 O O . GLU A 1 91 ? 23.460 -8.909 -19.359 1.00 88.31 91 GLU A O 1
ATOM 746 N N . LEU A 1 92 ? 25.525 -8.308 -18.692 1.00 85.50 92 LEU A N 1
ATOM 747 C CA . LEU A 1 92 ? 25.270 -8.453 -17.257 1.00 85.50 92 LEU A CA 1
ATOM 748 C C . LEU A 1 92 ? 24.182 -7.497 -16.776 1.00 85.50 92 LEU A C 1
ATOM 750 O O . LEU A 1 92 ? 23.291 -7.922 -16.039 1.00 85.50 92 LEU A O 1
ATOM 754 N N . LEU A 1 93 ? 24.199 -6.246 -17.237 1.00 85.69 93 LEU A N 1
ATOM 755 C CA . LEU A 1 93 ? 23.147 -5.276 -16.949 1.00 85.69 93 LEU A CA 1
ATOM 756 C C . LEU A 1 93 ? 21.796 -5.746 -17.502 1.00 85.69 93 LEU A C 1
ATOM 758 O O . LEU A 1 93 ? 20.802 -5.747 -16.778 1.00 85.69 93 LEU A O 1
ATOM 762 N N . LYS A 1 94 ? 21.743 -6.209 -18.758 1.00 85.19 94 LYS A N 1
ATOM 763 C CA . LYS A 1 94 ? 20.509 -6.745 -19.363 1.00 85.19 94 LYS A CA 1
ATOM 764 C C . LYS A 1 94 ? 19.971 -7.945 -18.586 1.00 85.19 94 LYS A C 1
ATOM 766 O O . LYS A 1 94 ? 18.764 -8.047 -18.379 1.00 85.19 94 LYS A O 1
ATOM 771 N N . LYS A 1 95 ? 20.845 -8.854 -18.149 1.00 84.88 95 LYS A N 1
ATOM 772 C CA . LYS A 1 95 ? 20.461 -9.998 -17.312 1.00 84.88 95 LYS A CA 1
ATOM 773 C C . LYS A 1 95 ? 19.936 -9.538 -15.952 1.00 84.88 95 LYS A C 1
ATOM 775 O O . LYS A 1 95 ? 18.870 -9.984 -15.542 1.00 84.88 95 LYS A O 1
ATOM 780 N N . TYR A 1 96 ? 20.633 -8.607 -15.306 1.00 82.94 96 TYR A N 1
ATOM 781 C CA . TYR A 1 96 ? 20.224 -8.017 -14.035 1.00 82.94 96 TYR A CA 1
ATOM 782 C C . TYR A 1 96 ? 18.832 -7.382 -14.128 1.00 82.94 96 TYR A C 1
ATOM 784 O O . TYR A 1 96 ? 17.982 -7.661 -13.287 1.00 82.94 96 TYR A O 1
ATOM 792 N N . ILE A 1 97 ? 18.572 -6.590 -15.174 1.00 81.31 97 ILE A N 1
ATOM 793 C CA . ILE A 1 97 ? 17.260 -5.976 -15.424 1.00 81.31 97 ILE A CA 1
ATOM 794 C C . ILE A 1 97 ? 16.178 -7.056 -15.542 1.00 81.31 97 ILE A C 1
ATOM 796 O O . ILE A 1 97 ? 15.195 -6.992 -14.806 1.00 81.31 97 ILE A O 1
ATOM 800 N N . ARG A 1 98 ? 16.384 -8.092 -16.369 1.00 78.56 98 ARG A N 1
ATOM 801 C CA . ARG A 1 98 ? 15.413 -9.194 -16.528 1.00 78.56 98 ARG A CA 1
ATOM 802 C C . ARG A 1 98 ? 15.109 -9.911 -15.211 1.00 78.56 98 ARG A C 1
ATOM 804 O O . ARG A 1 98 ? 13.945 -10.144 -14.890 1.00 78.56 98 ARG A O 1
ATOM 811 N N . ASP A 1 99 ? 16.137 -10.236 -14.431 1.00 76.62 99 ASP A N 1
ATOM 812 C CA . ASP A 1 99 ? 15.973 -10.935 -13.151 1.00 76.62 99 ASP A CA 1
ATOM 813 C C . ASP A 1 99 ? 15.216 -10.064 -12.132 1.00 76.62 99 ASP A C 1
ATOM 815 O O . ASP A 1 99 ? 14.361 -10.550 -11.384 1.00 76.62 99 ASP A O 1
ATOM 819 N N . LYS A 1 100 ? 15.486 -8.753 -12.120 1.00 74.06 100 LYS A N 1
ATOM 820 C CA . LYS A 1 100 ? 14.774 -7.783 -11.276 1.00 74.06 100 LYS A CA 1
ATOM 821 C C . LYS A 1 100 ? 13.322 -7.583 -11.711 1.00 74.06 100 LYS A C 1
ATOM 823 O O . LYS A 1 100 ? 12.439 -7.514 -10.856 1.00 74.06 100 LYS A O 1
ATOM 828 N N . GLU A 1 101 ? 13.051 -7.543 -13.010 1.00 70.19 101 GLU A N 1
ATOM 829 C CA . GLU A 1 101 ? 11.694 -7.469 -13.554 1.00 70.19 101 GLU A CA 1
ATOM 830 C C . GLU A 1 101 ? 10.862 -8.708 -13.218 1.00 70.19 101 GLU A C 1
ATOM 832 O O . GLU A 1 101 ? 9.680 -8.577 -12.890 1.00 70.19 101 GLU A O 1
ATOM 837 N N . ALA A 1 102 ? 11.476 -9.894 -13.230 1.00 68.00 102 ALA A N 1
ATOM 838 C CA . ALA A 1 102 ? 10.826 -11.139 -12.831 1.00 68.00 102 ALA A CA 1
ATOM 839 C C . ALA A 1 102 ? 10.491 -11.173 -11.327 1.00 68.00 102 ALA A C 1
ATOM 841 O O . ALA A 1 102 ? 9.423 -11.647 -10.941 1.00 68.00 102 ALA A O 1
ATOM 842 N N . GLN A 1 103 ? 11.353 -10.618 -10.464 1.00 66.31 103 GLN A N 1
ATOM 843 C CA . GLN A 1 103 ? 11.070 -10.488 -9.024 1.00 66.31 103 GLN A CA 1
ATOM 844 C C . GLN A 1 103 ? 9.850 -9.599 -8.748 1.00 66.31 103 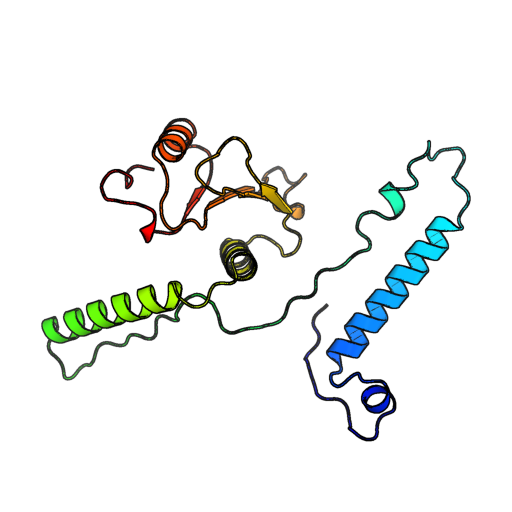GLN A C 1
ATOM 846 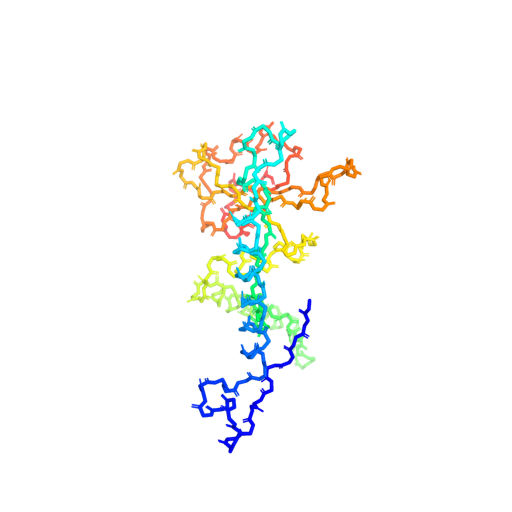O O . GLN A 1 103 ? 9.076 -9.890 -7.838 1.00 66.31 103 GLN A O 1
ATOM 851 N N . LEU A 1 104 ? 9.623 -8.580 -9.583 1.00 62.72 104 LEU A N 1
ATOM 852 C CA . LEU A 1 104 ? 8.422 -7.742 -9.562 1.00 62.72 104 LEU A CA 1
ATOM 853 C C . LEU A 1 104 ? 7.144 -8.480 -10.060 1.00 62.72 104 LEU A C 1
ATOM 855 O O . LEU A 1 104 ? 6.209 -7.835 -10.521 1.00 62.72 104 LEU A O 1
ATOM 859 N N . ILE A 1 105 ? 7.070 -9.811 -10.119 1.00 56.88 105 ILE A N 1
ATOM 860 C CA . ILE A 1 105 ? 5.859 -10.532 -10.588 1.00 56.88 105 ILE A CA 1
ATOM 861 C C . ILE A 1 105 ? 5.312 -11.462 -9.504 1.00 56.88 105 ILE A C 1
ATOM 863 O O . ILE A 1 105 ? 4.102 -11.626 -9.377 1.00 56.88 105 ILE A O 1
ATOM 867 N N . THR A 1 106 ? 6.188 -12.042 -8.689 1.00 51.91 106 THR A N 1
ATOM 868 C CA . THR A 1 106 ? 5.844 -13.236 -7.904 1.00 51.91 106 THR A CA 1
ATOM 869 C C . THR A 1 106 ? 5.371 -12.934 -6.477 1.00 51.91 106 THR A C 1
ATOM 871 O O . THR A 1 106 ? 4.868 -13.831 -5.809 1.00 51.91 106 THR A O 1
ATOM 874 N N . ALA A 1 107 ? 5.512 -11.697 -5.983 1.00 50.84 107 ALA A N 1
ATOM 875 C CA . ALA A 1 107 ? 5.387 -11.401 -4.548 1.00 50.84 107 ALA A CA 1
ATOM 876 C C . ALA A 1 107 ? 4.478 -10.213 -4.185 1.00 50.84 107 ALA A C 1
ATOM 878 O O . ALA A 1 107 ? 4.614 -9.665 -3.092 1.00 50.84 107 ALA A O 1
ATOM 879 N N . PHE A 1 108 ? 3.568 -9.780 -5.062 1.00 65.06 108 PHE A N 1
ATOM 880 C CA . PHE A 1 108 ? 2.839 -8.537 -4.803 1.00 65.06 108 PHE A CA 1
ATOM 881 C C . PHE A 1 108 ? 1.491 -8.702 -4.131 1.00 65.06 108 PHE A C 1
ATOM 883 O O . PHE A 1 108 ? 0.493 -9.077 -4.742 1.00 65.06 108 PHE A O 1
ATOM 890 N N . ASN A 1 109 ? 1.456 -8.255 -2.880 1.00 77.12 109 ASN A N 1
ATOM 891 C CA . ASN A 1 109 ? 0.265 -7.649 -2.327 1.00 77.12 109 ASN A CA 1
ATOM 892 C C . ASN A 1 109 ? 0.023 -6.304 -3.045 1.00 77.12 109 ASN A C 1
ATOM 894 O O . ASN A 1 109 ? 0.827 -5.373 -2.931 1.00 77.12 109 ASN A O 1
ATOM 898 N N . ARG A 1 110 ? -1.074 -6.213 -3.812 1.00 81.19 110 ARG A N 1
ATOM 899 C CA . ARG A 1 110 ? -1.439 -5.016 -4.594 1.00 81.19 110 ARG A CA 1
ATOM 900 C C . ARG A 1 110 ? -1.524 -3.768 -3.714 1.00 81.19 110 ARG A C 1
ATOM 902 O O . ARG A 1 110 ? -1.048 -2.716 -4.131 1.00 81.19 110 ARG A O 1
ATOM 909 N N . ASP A 1 111 ? -2.045 -3.896 -2.496 1.00 85.00 111 ASP A N 1
ATOM 910 C CA . ASP A 1 111 ? -2.239 -2.768 -1.579 1.00 85.00 111 ASP A CA 1
ATOM 911 C C . ASP A 1 111 ? -0.912 -2.230 -1.023 1.00 85.00 111 ASP A C 1
ATOM 913 O O . ASP A 1 111 ? -0.743 -1.020 -0.829 1.00 85.00 111 ASP A O 1
ATOM 917 N N . GLU A 1 112 ? 0.064 -3.114 -0.798 1.00 86.44 112 GLU A N 1
ATOM 918 C CA . GLU A 1 112 ? 1.407 -2.730 -0.349 1.00 86.44 112 GLU A CA 1
ATOM 919 C C . GLU A 1 112 ? 2.165 -1.997 -1.455 1.00 86.44 112 GLU A C 1
ATOM 921 O O . GLU A 1 112 ? 2.737 -0.932 -1.209 1.00 86.44 112 GLU A O 1
ATOM 926 N N . LEU A 1 113 ? 2.110 -2.519 -2.685 1.00 85.38 113 LEU A N 1
ATOM 927 C CA . LEU A 1 113 ? 2.726 -1.881 -3.847 1.00 85.38 113 LEU A CA 1
ATOM 928 C C . LEU A 1 113 ? 2.081 -0.521 -4.143 1.00 85.38 113 LEU A C 1
ATOM 930 O O . LEU A 1 113 ? 2.790 0.461 -4.365 1.00 85.38 113 LEU A O 1
ATOM 934 N N . LEU A 1 114 ? 0.748 -0.449 -4.097 1.00 89.38 114 LEU A N 1
ATOM 935 C CA . LEU A 1 114 ? -0.016 0.789 -4.240 1.00 89.38 114 LEU A CA 1
ATOM 936 C C . LEU A 1 114 ? 0.444 1.834 -3.219 1.00 89.38 114 LEU A C 1
ATOM 938 O O . LEU A 1 114 ? 0.813 2.948 -3.591 1.00 89.38 114 LEU A O 1
ATOM 942 N N . THR A 1 115 ? 0.488 1.452 -1.940 1.00 90.06 115 THR A N 1
ATOM 943 C CA . THR A 1 115 ? 0.952 2.325 -0.855 1.00 90.06 115 THR A CA 1
ATOM 944 C C . THR A 1 115 ? 2.378 2.806 -1.103 1.00 90.06 115 THR A C 1
ATOM 946 O O . THR A 1 115 ? 2.655 3.999 -0.986 1.00 90.06 115 THR A O 1
ATOM 949 N N . GLU A 1 116 ? 3.290 1.907 -1.473 1.00 89.50 116 GLU A N 1
ATOM 950 C CA . GLU A 1 116 ? 4.687 2.253 -1.716 1.00 89.50 116 GLU A CA 1
ATOM 951 C C . GLU A 1 116 ? 4.857 3.223 -2.896 1.00 89.50 116 GLU A C 1
ATOM 953 O O . GLU A 1 116 ? 5.617 4.190 -2.793 1.00 89.50 116 GLU A O 1
ATOM 958 N N . ILE A 1 117 ? 4.129 3.010 -3.997 1.00 89.75 117 ILE A N 1
ATOM 959 C CA . ILE A 1 117 ? 4.138 3.904 -5.163 1.00 89.75 117 ILE A CA 1
ATOM 960 C C . ILE A 1 117 ? 3.642 5.294 -4.774 1.00 89.75 117 ILE A C 1
ATOM 962 O O . ILE A 1 117 ? 4.306 6.290 -5.073 1.00 89.75 117 ILE A O 1
ATOM 966 N N . LEU A 1 118 ? 2.499 5.374 -4.091 1.00 91.12 118 LEU A N 1
ATOM 967 C CA . LEU A 1 118 ? 1.901 6.646 -3.690 1.00 91.12 118 LEU A CA 1
ATOM 968 C C . LEU A 1 118 ? 2.831 7.422 -2.749 1.00 91.12 118 LEU A C 1
ATOM 970 O O . LEU A 1 118 ? 3.077 8.610 -2.974 1.00 91.12 118 LEU A O 1
A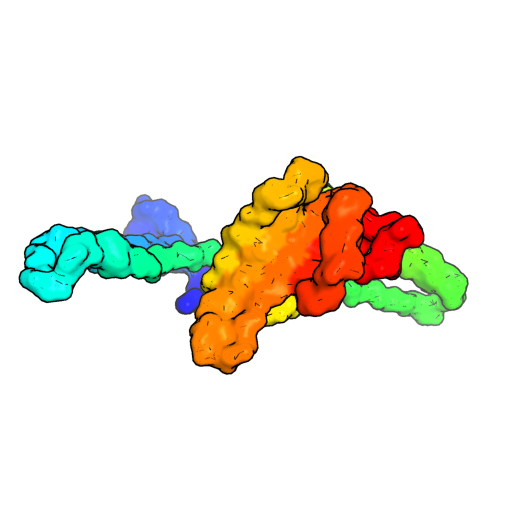TOM 974 N N . LEU A 1 119 ? 3.448 6.748 -1.775 1.00 90.62 119 LEU A N 1
ATOM 975 C CA . LEU A 1 119 ? 4.446 7.355 -0.889 1.00 90.62 119 LEU A CA 1
ATOM 976 C C . LEU A 1 119 ? 5.669 7.874 -1.656 1.00 90.62 119 LEU A C 1
ATOM 978 O O . LEU A 1 119 ? 6.099 9.003 -1.427 1.00 90.62 119 LEU A O 1
ATOM 982 N N . LYS A 1 120 ? 6.202 7.109 -2.619 1.00 88.44 120 LYS A N 1
ATOM 983 C CA . LYS A 1 120 ? 7.320 7.558 -3.475 1.00 88.44 120 LYS A CA 1
ATOM 984 C C . LYS A 1 120 ? 6.948 8.747 -4.362 1.00 88.44 120 LYS A C 1
ATOM 986 O O . LYS A 1 120 ? 7.806 9.569 -4.672 1.00 88.44 120 LYS A O 1
ATOM 991 N N . LYS A 1 121 ? 5.678 8.869 -4.760 1.00 88.06 121 LYS A N 1
ATOM 992 C CA . LYS A 1 121 ? 5.143 10.047 -5.466 1.00 88.06 121 LYS A CA 1
ATOM 993 C C . LYS A 1 121 ? 4.788 11.197 -4.516 1.00 88.06 121 LYS A C 1
ATOM 995 O O . LYS A 1 121 ? 4.332 12.248 -4.968 1.00 88.06 121 LYS A O 1
ATOM 1000 N N . GLY A 1 122 ? 5.029 11.034 -3.216 1.00 87.50 122 GLY A N 1
ATOM 1001 C CA . GLY A 1 122 ? 4.881 12.047 -2.175 1.00 87.50 122 GLY A CA 1
ATOM 1002 C C . GLY A 1 122 ? 3.450 12.242 -1.682 1.00 87.50 122 GLY A C 1
ATOM 1003 O O . GLY A 1 122 ? 3.124 13.350 -1.266 1.00 87.50 122 GLY A O 1
ATOM 1004 N N . PHE A 1 123 ? 2.569 11.254 -1.836 1.00 89.69 123 PHE A N 1
ATOM 1005 C CA . PHE A 1 123 ? 1.280 11.252 -1.139 1.00 89.69 123 PHE A CA 1
ATOM 1006 C C . PHE A 1 123 ? 1.503 10.999 0.354 1.00 89.69 123 PHE A C 1
ATOM 1008 O O . PHE A 1 123 ? 2.423 10.272 0.734 1.00 89.69 123 PHE A O 1
ATOM 1015 N N . ASN A 1 124 ? 0.645 11.559 1.198 1.00 89.00 124 ASN A N 1
ATOM 1016 C CA . ASN A 1 124 ? 0.630 11.276 2.631 1.00 89.00 124 ASN A CA 1
ATOM 1017 C C . ASN A 1 124 ? -0.079 9.949 2.953 1.00 89.00 124 ASN A C 1
ATOM 1019 O O . ASN A 1 124 ? -0.929 9.485 2.205 1.00 89.00 124 ASN A O 1
ATOM 1023 N N . LEU A 1 125 ? 0.205 9.350 4.117 1.00 88.81 125 LEU A N 1
ATOM 1024 C CA . LEU A 1 125 ? -0.384 8.065 4.558 1.00 88.81 125 LEU A CA 1
ATOM 1025 C C . LEU A 1 125 ? -1.915 8.091 4.761 1.00 88.81 125 LEU A C 1
ATOM 1027 O O . LEU A 1 125 ? -2.556 7.041 4.882 1.00 88.81 125 LEU A O 1
ATOM 1031 N N . ASN A 1 126 ? -2.500 9.284 4.830 1.00 86.81 126 ASN A N 1
ATOM 1032 C CA . ASN A 1 126 ? -3.939 9.508 4.923 1.00 86.81 126 ASN A CA 1
ATOM 1033 C C . ASN A 1 126 ? -4.623 9.585 3.548 1.00 86.81 126 ASN A C 1
ATOM 1035 O O . ASN A 1 126 ? -5.809 9.896 3.515 1.00 86.81 126 ASN A O 1
ATOM 1039 N N . TYR A 1 127 ? -3.922 9.279 2.448 1.00 90.25 127 TYR A N 1
ATOM 1040 C CA . TYR A 1 127 ? -4.533 9.199 1.124 1.00 90.25 127 TYR A CA 1
ATOM 1041 C C . TYR A 1 127 ? -5.777 8.292 1.126 1.00 90.25 127 TYR A C 1
ATOM 1043 O O . TYR A 1 127 ? -5.863 7.296 1.868 1.00 90.25 127 TYR A O 1
ATOM 1051 N N . THR A 1 128 ? -6.729 8.636 0.266 1.00 90.06 128 THR A N 1
ATOM 1052 C CA . THR A 1 128 ? -7.903 7.823 -0.053 1.00 90.06 128 THR A CA 1
ATOM 1053 C C . THR A 1 128 ? -7.779 7.275 -1.465 1.00 90.06 128 THR A C 1
ATOM 1055 O O . THR A 1 128 ? -7.098 7.859 -2.308 1.00 90.06 128 THR A O 1
ATOM 1058 N N . THR A 1 129 ? -8.396 6.122 -1.707 1.00 91.75 129 THR A N 1
ATOM 1059 C CA . THR A 1 129 ? -8.440 5.484 -3.022 1.00 91.75 129 THR A CA 1
ATOM 1060 C C . THR A 1 129 ? -9.878 5.166 -3.386 1.00 91.75 129 THR A C 1
ATOM 1062 O O . THR A 1 129 ? -10.608 4.568 -2.599 1.00 91.75 129 THR A O 1
ATOM 1065 N N . GLU A 1 130 ? -10.277 5.548 -4.594 1.00 93.06 130 GLU A N 1
ATOM 1066 C CA . GLU A 1 130 ? -11.622 5.313 -5.116 1.00 93.06 130 GLU A CA 1
ATOM 1067 C C . GLU A 1 130 ? -11.546 4.549 -6.432 1.00 93.06 130 GLU A C 1
ATOM 1069 O O . GLU A 1 130 ? -10.919 5.002 -7.395 1.00 93.06 130 GLU A O 1
ATOM 1074 N N . LYS A 1 131 ? -12.189 3.378 -6.478 1.00 92.75 131 LYS A N 1
ATOM 1075 C CA . LYS A 1 131 ? -12.251 2.570 -7.695 1.00 92.75 131 LYS A CA 1
ATOM 1076 C C . LYS A 1 131 ? -13.065 3.297 -8.763 1.00 92.75 131 LYS A C 1
ATOM 1078 O O . LYS A 1 131 ? -14.146 3.816 -8.505 1.00 92.75 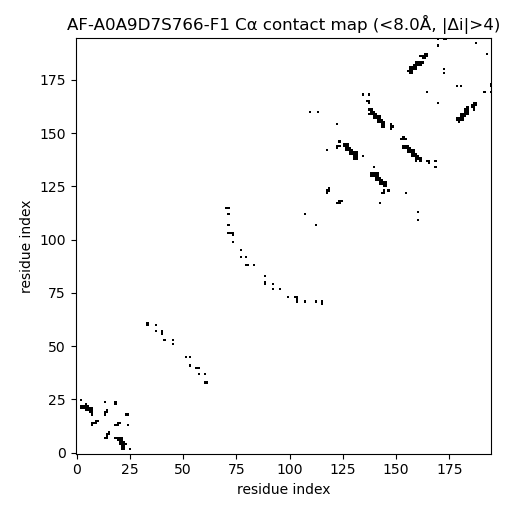131 LYS A O 1
ATOM 1083 N N . GLN A 1 132 ? -12.523 3.321 -9.968 1.00 92.19 132 GLN A N 1
ATOM 1084 C CA . GLN A 1 132 ? -13.096 4.003 -11.116 1.00 92.19 132 GLN A CA 1
ATOM 1085 C C . GLN A 1 132 ? -13.920 3.015 -11.951 1.00 92.19 132 GLN A C 1
ATOM 1087 O O . GLN A 1 132 ? -13.402 2.354 -12.851 1.00 92.19 132 GLN A O 1
ATOM 1092 N N . GLU A 1 133 ? -15.216 2.912 -11.645 1.00 90.69 133 GLU A N 1
ATOM 1093 C CA . GLU A 1 133 ? -16.155 1.956 -12.265 1.00 90.69 133 GLU A CA 1
ATOM 1094 C C . GLU A 1 133 ? -16.368 2.171 -13.776 1.00 90.69 133 GLU A C 1
ATOM 1096 O O . GLU A 1 133 ? -16.867 1.287 -14.478 1.00 90.69 133 GLU A O 1
ATOM 1101 N N . GLN A 1 134 ? -15.962 3.322 -14.321 1.00 87.12 134 GLN A N 1
ATOM 1102 C CA . GLN A 1 134 ? -15.981 3.560 -15.764 1.00 87.12 134 GLN A CA 1
ATOM 1103 C C . GLN A 1 134 ? -15.024 2.633 -16.537 1.00 87.12 134 GLN A C 1
ATOM 1105 O O . GLN A 1 134 ? -15.237 2.396 -17.728 1.00 87.12 134 GLN A O 1
ATOM 1110 N N . PHE A 1 135 ? -14.005 2.069 -15.879 1.00 88.38 135 PHE A N 1
ATOM 1111 C CA . PHE A 1 135 ? -13.074 1.116 -16.482 1.00 88.38 135 PHE A CA 1
ATOM 1112 C C . PHE A 1 135 ? -13.465 -0.317 -16.108 1.00 88.38 135 PHE A C 1
ATOM 1114 O O . PHE A 1 135 ? -13.164 -0.810 -15.028 1.00 88.38 135 PHE A O 1
ATOM 1121 N N . LYS A 1 136 ? -14.134 -1.023 -17.026 1.00 87.12 136 LYS A N 1
ATOM 1122 C CA . LYS A 1 136 ? -14.594 -2.407 -16.780 1.00 87.12 136 LYS A CA 1
ATOM 1123 C C . LYS A 1 136 ? -13.511 -3.467 -16.965 1.00 87.12 136 LYS A C 1
ATOM 1125 O O . LYS A 1 136 ? -13.609 -4.552 -16.405 1.00 87.12 136 LYS A O 1
ATOM 1130 N N . LYS A 1 137 ? -12.522 -3.178 -17.814 1.00 87.31 137 LYS A N 1
ATOM 1131 C CA . LYS A 1 137 ? -11.464 -4.122 -18.215 1.00 87.31 137 LYS A CA 1
ATOM 1132 C C . LYS A 1 137 ? -10.138 -3.883 -17.500 1.00 87.31 137 LYS A C 1
ATOM 1134 O O . LYS A 1 137 ? -9.234 -4.697 -17.639 1.00 87.31 137 LYS A O 1
ATOM 1139 N N . ASN A 1 138 ? -10.025 -2.768 -16.780 1.00 89.19 138 ASN A N 1
ATOM 1140 C CA . ASN A 1 138 ? -8.859 -2.427 -15.987 1.00 89.19 138 ASN A CA 1
ATOM 1141 C C . ASN A 1 138 ? -9.282 -1.954 -14.605 1.00 89.19 138 ASN A C 1
ATOM 1143 O O . ASN A 1 138 ? -10.215 -1.165 -14.480 1.00 89.19 138 ASN A O 1
ATOM 1147 N N . GLU A 1 139 ? -8.561 -2.385 -13.580 1.00 89.19 139 GLU A N 1
ATOM 1148 C CA . GLU A 1 139 ? -8.734 -1.883 -12.227 1.00 89.19 139 GLU A CA 1
ATOM 1149 C C . GLU A 1 139 ? -7.942 -0.590 -12.059 1.00 89.19 139 GLU A C 1
ATOM 1151 O O . GLU A 1 139 ? -6.711 -0.586 -11.951 1.00 89.19 139 GLU A O 1
ATOM 1156 N N . ILE A 1 140 ? -8.670 0.525 -12.063 1.00 91.44 140 ILE A N 1
ATOM 1157 C CA . ILE A 1 140 ? -8.100 1.859 -11.900 1.00 91.44 140 ILE A CA 1
ATOM 1158 C C . ILE A 1 140 ? -8.629 2.468 -10.613 1.00 91.44 140 ILE A C 1
ATOM 1160 O O . ILE A 1 140 ? -9.832 2.451 -10.347 1.00 91.44 140 ILE A O 1
ATOM 1164 N N . TYR A 1 141 ? -7.718 3.037 -9.837 1.00 92.81 141 TYR A N 1
ATOM 1165 C CA . TYR A 1 141 ? -8.028 3.763 -8.617 1.00 92.81 141 TYR A CA 1
ATOM 1166 C C . TYR A 1 141 ? -7.642 5.227 -8.788 1.00 92.81 141 TYR A C 1
ATOM 1168 O O . TYR A 1 141 ? -6.575 5.536 -9.315 1.00 92.81 141 TYR A O 1
ATOM 1176 N N . LEU A 1 142 ? -8.500 6.130 -8.332 1.00 92.69 142 LEU A N 1
ATOM 1177 C CA . LEU A 1 142 ? -8.149 7.525 -8.109 1.00 92.69 142 LEU A CA 1
ATOM 1178 C C . LEU A 1 142 ? -7.601 7.636 -6.691 1.00 92.69 142 LEU A C 1
ATOM 1180 O O . LEU A 1 142 ? -8.323 7.368 -5.734 1.00 92.69 142 LEU A O 1
ATOM 1184 N N . ALA A 1 143 ? -6.324 7.979 -6.564 1.00 92.19 143 ALA A N 1
ATOM 1185 C CA . ALA A 1 143 ? -5.705 8.269 -5.283 1.00 92.19 143 ALA A CA 1
ATOM 1186 C C . ALA A 1 143 ? -5.712 9.779 -5.041 1.00 92.19 143 ALA A C 1
ATOM 1188 O O . ALA A 1 143 ? -5.204 10.531 -5.876 1.00 92.19 143 ALA A O 1
ATOM 1189 N N . THR A 1 144 ? -6.224 10.199 -3.886 1.00 90.06 144 THR A N 1
ATOM 1190 C CA . THR A 1 144 ? -6.350 11.612 -3.505 1.00 90.06 144 THR A CA 1
ATOM 1191 C C . THR A 1 144 ? -5.702 11.842 -2.148 1.00 90.06 144 T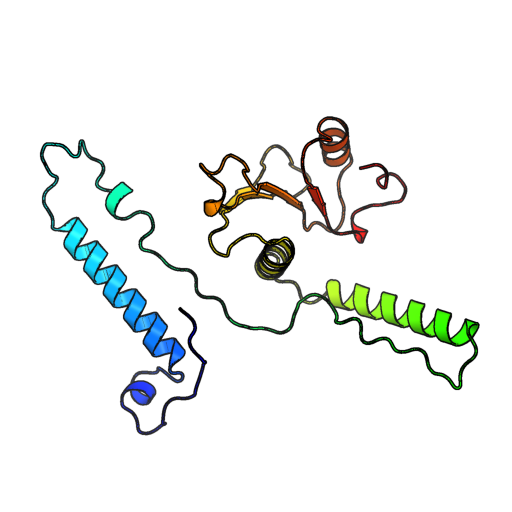HR A C 1
ATOM 1193 O O . THR A 1 144 ? -5.937 11.094 -1.197 1.00 90.06 144 THR A O 1
ATOM 1196 N N . ASP A 1 145 ? -4.869 12.877 -2.041 1.00 86.94 145 ASP A N 1
ATOM 1197 C CA . ASP A 1 145 ? -4.291 13.297 -0.764 1.00 86.94 145 ASP A CA 1
ATOM 1198 C C . ASP A 1 145 ? -5.219 14.306 -0.063 1.00 86.94 145 ASP A C 1
ATOM 1200 O O . ASP A 1 145 ? -5.351 15.438 -0.534 1.00 86.94 145 ASP A O 1
ATOM 1204 N N . PRO A 1 146 ? -5.853 13.975 1.072 1.00 75.44 146 PRO A N 1
ATOM 1205 C CA . PRO A 1 146 ? -6.762 14.905 1.736 1.00 75.44 146 PRO A CA 1
ATOM 1206 C C . PRO A 1 146 ? -6.056 16.144 2.304 1.00 75.44 146 PRO A C 1
ATOM 1208 O O . PRO A 1 146 ? -6.697 17.180 2.445 1.00 75.44 146 PRO A O 1
ATOM 1211 N N . ALA A 1 147 ? -4.743 16.106 2.573 1.00 66.56 147 ALA A N 1
ATOM 1212 C CA . ALA A 1 147 ? -3.999 17.295 3.019 1.00 66.56 147 ALA A CA 1
ATOM 1213 C C . ALA A 1 147 ? -3.861 18.362 1.914 1.00 66.56 147 ALA A C 1
ATOM 1215 O O . ALA A 1 147 ? -3.509 19.511 2.179 1.00 66.56 147 ALA A O 1
ATOM 1216 N N . SER A 1 148 ? -4.138 17.981 0.668 1.00 58.03 148 SER A N 1
ATOM 1217 C CA . SER A 1 148 ? -4.142 18.869 -0.493 1.00 58.03 148 SER A CA 1
ATOM 1218 C C . SER A 1 148 ? -5.505 19.538 -0.746 1.00 58.03 148 SER A C 1
ATOM 1220 O O . SER A 1 148 ? -5.626 20.456 -1.559 1.00 58.03 148 SER A O 1
ATOM 1222 N N . VAL A 1 149 ? -6.541 19.114 -0.017 1.00 52.66 149 VAL A N 1
ATOM 1223 C CA . VAL A 1 149 ? -7.893 19.667 -0.115 1.00 52.66 149 VAL A CA 1
ATOM 1224 C C . VAL A 1 149 ? -7.934 20.993 0.652 1.00 52.66 149 VAL A C 1
ATOM 1226 O O . VAL A 1 149 ? -7.725 21.032 1.860 1.00 52.66 149 VAL A O 1
ATOM 1229 N N . GLY A 1 150 ? -8.170 22.098 -0.062 1.00 54.06 150 GLY A N 1
ATOM 1230 C CA . GLY A 1 150 ? -8.235 23.455 0.507 1.00 54.06 150 GLY A CA 1
ATOM 1231 C C . GLY A 1 150 ? -6.958 24.296 0.370 1.00 54.06 150 GLY A C 1
ATOM 1232 O O . GLY A 1 150 ? -6.999 25.493 0.631 1.00 54.06 150 GLY A O 1
ATOM 1233 N N . THR A 1 151 ? -5.847 23.719 -0.103 1.00 56.25 151 THR A N 1
ATOM 1234 C CA . THR A 1 151 ? -4.579 24.442 -0.355 1.00 56.25 151 THR A CA 1
ATOM 1235 C C . THR A 1 151 ? -4.409 24.903 -1.809 1.00 56.25 151 THR A C 1
ATOM 1237 O O . THR A 1 151 ? -3.361 25.426 -2.178 1.00 56.25 151 THR A O 1
ATOM 1240 N N . GLY A 1 152 ? -5.434 24.723 -2.651 1.00 55.66 152 GLY A N 1
ATOM 1241 C CA . GLY A 1 152 ? -5.440 25.137 -4.062 1.00 55.66 152 GLY A CA 1
ATOM 1242 C C . GLY A 1 152 ? -4.689 24.202 -5.020 1.00 55.66 152 GLY A C 1
ATOM 1243 O O . GLY A 1 152 ? -4.863 24.327 -6.226 1.00 55.66 152 GLY A O 1
ATOM 1244 N N . ASN A 1 153 ? -3.922 23.233 -4.507 1.00 63.09 153 ASN A N 1
ATOM 1245 C CA . ASN A 1 153 ? -3.198 22.233 -5.296 1.00 63.09 153 ASN A CA 1
ATOM 1246 C C . ASN A 1 153 ? -3.605 20.823 -4.868 1.00 63.09 153 ASN A C 1
ATOM 1248 O O . ASN A 1 153 ? -2.867 20.171 -4.133 1.00 63.09 153 ASN A O 1
ATOM 1252 N N . ILE A 1 154 ? -4.768 20.355 -5.332 1.00 69.88 154 ILE A N 1
ATOM 1253 C CA . ILE A 1 154 ? -5.235 18.990 -5.068 1.00 69.88 154 ILE A CA 1
ATOM 1254 C C . ILE A 1 154 ? -4.251 18.005 -5.707 1.00 69.88 154 ILE A C 1
ATOM 1256 O O . ILE A 1 154 ? -3.989 18.035 -6.911 1.00 69.88 154 ILE A O 1
ATOM 1260 N N . LYS A 1 155 ? -3.668 17.137 -4.884 1.00 83.88 155 LYS A N 1
ATOM 1261 C CA . LYS A 1 155 ? -2.768 16.077 -5.315 1.00 83.88 155 LYS A CA 1
ATOM 1262 C C . LYS A 1 155 ? -3.585 14.814 -5.531 1.00 83.88 155 LYS A C 1
ATOM 1264 O O . LYS A 1 155 ? -3.827 14.046 -4.601 1.00 83.88 155 LYS A O 1
ATOM 1269 N N . GLU A 1 156 ? -3.980 14.622 -6.780 1.00 89.62 156 GLU A N 1
ATOM 1270 C CA . GLU A 1 156 ? -4.682 13.435 -7.251 1.00 89.62 156 GLU A CA 1
ATOM 1271 C C . GLU A 1 156 ? -3.900 12.733 -8.366 1.00 89.62 156 GLU A C 1
ATOM 1273 O O . GLU A 1 156 ? -3.134 13.352 -9.113 1.00 89.62 156 GLU A O 1
ATOM 1278 N N . THR A 1 157 ? -4.044 11.413 -8.451 1.00 90.81 157 THR A N 1
ATOM 1279 C CA . THR A 1 157 ? -3.488 10.621 -9.550 1.00 90.81 157 THR A CA 1
ATOM 1280 C C . THR A 1 157 ? -4.336 9.383 -9.783 1.00 90.81 157 THR A C 1
ATOM 1282 O O . THR A 1 157 ? -4.794 8.739 -8.839 1.00 90.81 157 THR A O 1
ATOM 1285 N N . LEU A 1 158 ? -4.509 9.014 -11.046 1.00 91.69 158 LEU A N 1
ATOM 1286 C CA . LEU A 1 158 ? -5.069 7.723 -11.420 1.00 91.69 158 LEU A CA 1
ATOM 1287 C C . LEU A 1 158 ? -3.946 6.687 -11.411 1.00 91.69 158 LEU A C 1
ATOM 1289 O O . LEU A 1 158 ? -2.845 6.969 -11.882 1.00 91.69 158 LEU A O 1
ATOM 1293 N N . ILE A 1 159 ? -4.203 5.504 -10.865 1.00 91.94 159 ILE A N 1
ATOM 1294 C CA . ILE A 1 159 ? -3.228 4.418 -10.780 1.00 91.94 159 ILE A CA 1
ATOM 1295 C C . ILE A 1 159 ? -3.853 3.087 -11.188 1.00 91.94 159 ILE A C 1
ATOM 1297 O O . ILE A 1 159 ? -4.948 2.739 -10.747 1.00 91.94 159 ILE A O 1
ATOM 1301 N N . CYS A 1 160 ? -3.144 2.350 -12.038 1.00 90.38 160 CYS A N 1
ATOM 1302 C CA . CYS A 1 160 ? -3.509 1.015 -12.491 1.00 90.38 160 CYS A CA 1
ATOM 1303 C C . CYS A 1 160 ? -2.318 0.070 -12.304 1.00 90.38 160 CYS A C 1
ATOM 1305 O O . CYS A 1 160 ? -1.222 0.326 -12.803 1.00 90.38 160 CYS A O 1
ATOM 1307 N N . LEU A 1 161 ? -2.537 -1.027 -11.578 1.00 87.31 161 LEU A N 1
ATOM 1308 C CA . LEU A 1 161 ? -1.517 -2.047 -11.302 1.00 87.31 161 LEU A CA 1
ATOM 1309 C C . LEU A 1 161 ? -1.749 -3.331 -12.108 1.00 87.31 161 LEU A C 1
ATOM 1311 O O . LEU A 1 161 ? -1.264 -4.400 -11.739 1.00 87.31 161 LEU A O 1
ATOM 1315 N N . ASP A 1 162 ? -2.536 -3.252 -13.177 1.00 85.75 162 ASP A N 1
ATOM 1316 C CA . ASP A 1 162 ? -2.794 -4.392 -14.047 1.00 85.75 162 ASP A CA 1
ATOM 1317 C C . ASP A 1 162 ? -1.603 -4.657 -14.964 1.00 85.75 162 ASP A C 1
ATOM 1319 O O . ASP A 1 162 ? -0.871 -3.748 -15.354 1.00 85.75 162 ASP A O 1
ATOM 1323 N N . VAL A 1 163 ? -1.427 -5.924 -15.339 1.00 80.81 163 VAL A N 1
ATOM 1324 C CA . VAL A 1 163 ? -0.324 -6.360 -16.211 1.00 80.81 163 VAL A CA 1
ATOM 1325 C C . VAL A 1 163 ? -0.492 -5.847 -17.642 1.00 80.81 163 VAL A C 1
ATOM 1327 O O . VAL A 1 163 ? 0.483 -5.773 -18.376 1.00 80.81 163 VAL A O 1
ATOM 1330 N N . SER A 1 164 ? -1.706 -5.476 -18.049 1.00 83.69 164 SER A N 1
ATOM 1331 C CA . SER A 1 164 ? -1.996 -4.985 -19.395 1.00 83.69 164 SER A CA 1
ATOM 1332 C C . SER A 1 164 ? -3.071 -3.906 -19.371 1.00 83.69 164 SER A C 1
ATOM 1334 O O . SER A 1 164 ? -4.128 -4.109 -18.772 1.00 83.69 164 SER A O 1
ATOM 1336 N N . ILE A 1 165 ? -2.854 -2.802 -20.087 1.00 87.00 165 ILE A N 1
ATOM 1337 C CA . ILE A 1 165 ? -3.856 -1.735 -20.241 1.00 87.00 165 ILE A CA 1
ATOM 1338 C C . ILE A 1 165 ? -4.695 -1.976 -21.500 1.00 87.00 165 ILE A C 1
ATOM 1340 O O . ILE A 1 165 ? -4.143 -2.141 -22.587 1.00 87.00 165 ILE A O 1
ATOM 1344 N N . HIS A 1 166 ? -6.022 -2.008 -21.390 1.00 86.94 166 HIS A N 1
ATOM 1345 C CA . HIS A 1 166 ? -6.919 -2.201 -22.533 1.00 86.94 166 HIS A CA 1
ATOM 1346 C C . HIS A 1 166 ? -7.050 -0.919 -23.373 1.00 86.94 166 HIS A C 1
ATOM 1348 O O . HIS A 1 166 ? -6.945 0.181 -22.836 1.00 86.94 166 HIS A O 1
ATOM 1354 N N . MET A 1 167 ? -7.313 -1.036 -24.682 1.00 83.69 167 MET A N 1
ATOM 1355 C CA . MET A 1 167 ? -7.381 0.138 -25.574 1.00 83.69 167 MET A CA 1
ATOM 1356 C C . MET A 1 167 ? -8.449 1.158 -25.167 1.00 83.69 167 MET A C 1
ATOM 1358 O O . MET A 1 167 ? -8.196 2.351 -25.233 1.00 83.69 167 MET A O 1
ATOM 1362 N N . ASP A 1 168 ? -9.583 0.707 -24.642 1.00 85.94 168 ASP A N 1
ATOM 1363 C CA . ASP A 1 168 ? -10.656 1.561 -24.122 1.00 85.94 168 ASP A CA 1
ATOM 1364 C C . ASP A 1 168 ? -10.125 2.523 -23.030 1.00 85.94 168 ASP A C 1
ATOM 1366 O O . ASP A 1 168 ? -10.462 3.707 -22.996 1.00 85.94 168 ASP A O 1
ATOM 1370 N N . THR A 1 169 ? -9.226 2.028 -22.171 1.00 86.12 169 THR A N 1
ATOM 1371 C CA . THR A 1 169 ? -8.529 2.817 -21.144 1.00 86.12 169 THR A CA 1
ATOM 1372 C C . THR A 1 169 ? -7.530 3.789 -21.774 1.00 86.12 169 THR A C 1
ATOM 1374 O O . THR A 1 169 ? -7.463 4.953 -21.388 1.00 86.12 169 THR A O 1
ATOM 1377 N N . VAL A 1 170 ? -6.774 3.334 -22.776 1.00 84.38 170 VAL A N 1
ATOM 1378 C CA . VAL A 1 170 ? -5.813 4.162 -23.525 1.00 84.38 170 VAL A CA 1
ATOM 1379 C C . VAL A 1 170 ? -6.507 5.340 -24.211 1.00 84.38 170 VAL A C 1
ATOM 1381 O O . VAL A 1 170 ? -6.046 6.475 -24.123 1.00 84.38 170 VAL A O 1
ATOM 1384 N N . GLU A 1 171 ? -7.632 5.090 -24.876 1.00 85.31 171 GLU A N 1
ATOM 1385 C CA . GLU A 1 171 ? -8.421 6.115 -25.561 1.00 85.31 171 GLU A CA 1
ATOM 1386 C C . GLU A 1 171 ? -8.976 7.165 -24.600 1.00 85.31 171 GLU A C 1
ATOM 1388 O O . GLU A 1 171 ? -9.066 8.337 -24.967 1.00 85.31 171 GLU A O 1
ATOM 1393 N N . TYR A 1 172 ? -9.320 6.768 -23.372 1.00 86.06 172 TYR A N 1
ATOM 1394 C CA . TYR A 1 172 ? -9.711 7.710 -22.329 1.00 86.06 172 TYR A CA 1
ATOM 1395 C C . TYR A 1 172 ? -8.559 8.665 -22.000 1.00 86.06 172 TYR A C 1
ATOM 1397 O O . TYR A 1 172 ? -8.726 9.878 -22.100 1.00 86.06 172 TYR A O 1
ATOM 1405 N N . PHE A 1 173 ? -7.372 8.148 -21.675 1.00 84.88 173 PHE A N 1
ATOM 1406 C CA . PHE A 1 173 ? -6.237 8.999 -21.295 1.00 84.88 173 PHE A CA 1
ATOM 1407 C C . PHE A 1 173 ? -5.710 9.857 -22.450 1.00 84.88 173 PHE A C 1
ATOM 1409 O O . PHE A 1 173 ? -5.323 10.998 -22.225 1.00 84.88 173 PHE A O 1
ATOM 1416 N N . LYS A 1 174 ? -5.828 9.394 -23.701 1.00 84.00 174 LYS A N 1
ATOM 1417 C CA . LYS A 1 174 ? -5.548 10.226 -24.887 1.00 84.00 174 LYS A CA 1
ATOM 1418 C C . LYS A 1 174 ? -6.468 11.445 -25.011 1.00 84.00 174 LYS A C 1
ATOM 1420 O O . LYS A 1 174 ? -6.064 12.450 -25.587 1.00 84.00 174 LYS A O 1
ATOM 1425 N N . LYS A 1 175 ? -7.704 11.365 -24.507 1.00 85.25 175 LYS A N 1
ATOM 1426 C CA . LYS A 1 175 ? -8.661 12.488 -24.498 1.00 85.25 175 LYS A CA 1
ATOM 1427 C C . LYS A 1 175 ? -8.461 13.426 -23.303 1.00 85.25 175 LYS A C 1
ATOM 1429 O O . LYS A 1 175 ? -8.850 14.585 -23.393 1.00 85.25 175 LYS A O 1
ATOM 1434 N N . TYR A 1 176 ? -7.863 12.936 -22.217 1.00 82.94 176 TYR A N 1
ATOM 1435 C CA . TYR A 1 176 ? -7.685 13.648 -20.946 1.00 82.94 176 TYR A CA 1
ATOM 1436 C C . TYR A 1 176 ? -6.202 13.694 -20.543 1.00 82.94 176 TYR A C 1
ATOM 1438 O O . TYR A 1 176 ? -5.787 13.063 -19.570 1.00 82.94 176 TYR A O 1
ATOM 1446 N N . ILE A 1 177 ? -5.407 14.435 -21.321 1.00 80.00 177 ILE A N 1
ATOM 1447 C CA . ILE A 1 177 ? -3.940 14.551 -21.181 1.00 80.00 177 ILE A CA 1
ATOM 1448 C C . ILE A 1 177 ? -3.485 15.331 -19.939 1.00 80.00 177 ILE A C 1
ATOM 1450 O O . ILE A 1 177 ? -2.318 15.305 -19.560 1.00 80.00 177 ILE A O 1
ATOM 1454 N N . ASP A 1 178 ? -4.401 16.063 -19.316 1.00 80.56 178 ASP A N 1
ATOM 1455 C CA . ASP A 1 178 ? -4.187 16.851 -18.106 1.00 80.56 178 ASP A CA 1
ATOM 1456 C C . ASP A 1 178 ? -4.131 15.979 -16.841 1.00 80.56 178 ASP A C 1
ATOM 1458 O O . ASP A 1 178 ? -3.608 16.402 -15.806 1.00 80.56 178 ASP A O 1
ATOM 1462 N N . LYS A 1 179 ? -4.627 14.739 -16.920 1.00 80.75 179 LYS A N 1
ATOM 1463 C CA . LYS A 1 179 ? -4.684 13.818 -15.785 1.00 80.75 179 LYS A CA 1
ATOM 1464 C C . LYS A 1 179 ? -3.390 13.034 -15.626 1.00 80.75 179 LYS A C 1
ATOM 1466 O O . LYS A 1 179 ? -2.889 12.407 -16.554 1.00 80.75 179 LYS A O 1
ATOM 1471 N N . LYS A 1 180 ? -2.889 12.974 -14.391 1.00 85.75 180 LYS A N 1
ATOM 1472 C CA . LYS A 1 180 ? -1.745 12.125 -14.044 1.00 85.75 180 LYS A CA 1
ATOM 1473 C C . LYS A 1 180 ? -2.182 10.668 -13.952 1.00 85.75 180 LYS A C 1
ATOM 1475 O O . LYS A 1 180 ? -3.045 10.328 -13.140 1.00 85.75 180 LYS A O 1
ATOM 1480 N N . PHE A 1 181 ? -1.547 9.817 -14.750 1.00 89.25 181 PHE A N 1
ATOM 1481 C CA . PHE A 1 181 ? -1.768 8.377 -14.752 1.00 89.25 181 PHE A CA 1
ATOM 1482 C C . PHE A 1 181 ? -0.480 7.632 -14.401 1.00 89.25 181 PHE A C 1
ATOM 1484 O O . PHE A 1 181 ? 0.582 7.888 -14.963 1.00 89.25 181 PHE A O 1
ATOM 1491 N N . ILE A 1 182 ? -0.573 6.712 -13.446 1.00 89.12 182 ILE A N 1
ATOM 1492 C CA . ILE A 1 182 ? 0.502 5.807 -13.058 1.00 89.12 182 ILE A CA 1
ATOM 1493 C C . ILE A 1 182 ? 0.097 4.406 -13.496 1.00 89.12 182 ILE A C 1
ATOM 1495 O O . ILE A 1 182 ? -0.916 3.872 -13.049 1.00 89.12 182 ILE A O 1
ATOM 1499 N N . CYS A 1 183 ? 0.918 3.787 -14.330 1.00 87.38 183 CYS A N 1
ATOM 1500 C CA . CYS A 1 183 ? 0.785 2.382 -14.680 1.00 87.38 183 CYS A CA 1
ATOM 1501 C C . CYS A 1 183 ? 2.129 1.672 -14.556 1.00 87.38 183 CYS A C 1
ATOM 1503 O O . CYS A 1 183 ? 3.182 2.303 -14.427 1.00 87.38 183 CYS A O 1
ATOM 1505 N N . LEU A 1 184 ? 2.082 0.343 -14.560 1.00 81.75 184 LEU A N 1
ATOM 1506 C CA . LEU A 1 184 ? 3.285 -0.464 -14.694 1.00 81.75 184 LEU A CA 1
ATOM 1507 C C . LEU A 1 184 ? 3.816 -0.313 -16.122 1.00 81.75 184 LEU A C 1
ATOM 1509 O O . LEU A 1 184 ? 3.062 -0.496 -17.071 1.00 81.75 184 LEU A O 1
ATOM 1513 N N . GLU A 1 185 ? 5.111 -0.041 -16.274 1.00 76.88 185 GLU A N 1
ATOM 1514 C CA . GLU A 1 185 ? 5.748 0.136 -17.588 1.00 76.88 185 GLU A CA 1
ATOM 1515 C C . GLU A 1 185 ? 5.479 -1.049 -18.526 1.00 76.88 185 GLU A C 1
ATOM 1517 O O . GLU A 1 185 ? 5.061 -0.863 -19.660 1.00 76.88 185 GLU A O 1
ATOM 1522 N N . ARG A 1 186 ? 5.573 -2.280 -18.012 1.00 72.81 186 ARG A N 1
ATOM 1523 C CA . ARG A 1 186 ? 5.256 -3.515 -18.755 1.00 72.81 186 ARG A CA 1
ATOM 1524 C C . ARG A 1 186 ? 3.822 -3.609 -19.286 1.00 72.81 186 ARG A C 1
ATOM 1526 O O . ARG A 1 186 ? 3.547 -4.438 -20.144 1.00 72.81 186 ARG A O 1
ATOM 1533 N N . ALA A 1 187 ? 2.895 -2.839 -18.717 1.00 76.75 187 ALA A N 1
ATOM 1534 C CA . ALA A 1 187 ? 1.506 -2.833 -19.156 1.00 76.75 187 ALA A CA 1
ATOM 1535 C C . ALA A 1 187 ? 1.311 -2.012 -20.438 1.00 76.75 187 ALA A C 1
ATOM 1537 O O . ALA A 1 187 ? 0.259 -2.114 -21.086 1.00 76.75 187 ALA A O 1
ATOM 1538 N N . LEU A 1 188 ? 2.330 -1.227 -20.802 1.00 75.19 188 LEU A N 1
ATOM 1539 C CA . LEU A 1 188 ? 2.449 -0.514 -22.058 1.00 75.19 188 LEU A CA 1
ATOM 1540 C C . LEU A 1 188 ? 3.141 -1.426 -23.079 1.00 75.19 188 LEU A C 1
ATOM 1542 O O . LEU A 1 188 ? 4.224 -1.953 -22.852 1.00 75.19 188 LEU A O 1
ATOM 1546 N N . ASP A 1 189 ? 2.478 -1.626 -24.212 1.00 69.06 189 ASP A N 1
ATOM 1547 C CA . ASP A 1 189 ? 3.072 -2.239 -25.401 1.00 69.06 189 ASP A CA 1
ATOM 1548 C C . ASP A 1 189 ? 3.487 -1.111 -26.363 1.00 69.06 189 ASP A C 1
ATOM 1550 O O . ASP A 1 189 ? 3.013 0.017 -26.246 1.00 69.06 189 ASP A O 1
ATOM 1554 N N . THR A 1 190 ? 4.319 -1.406 -27.355 1.00 57.34 190 THR A N 1
ATOM 1555 C CA . THR A 1 190 ? 4.742 -0.518 -28.453 1.00 57.34 190 THR A CA 1
ATOM 1556 C C . THR A 1 190 ? 3.598 0.259 -29.121 1.00 57.34 190 THR A C 1
ATOM 1558 O O . THR A 1 190 ? 3.800 1.385 -29.568 1.00 57.34 190 THR A O 1
ATOM 1561 N N . THR A 1 191 ? 2.373 -0.276 -29.121 1.00 57.88 191 THR A N 1
ATOM 1562 C CA . THR A 1 191 ? 1.149 0.399 -29.605 1.00 57.88 191 THR A CA 1
ATOM 1563 C C . THR A 1 191 ? 0.558 1.441 -28.637 1.00 57.88 191 THR A C 1
ATOM 1565 O O . THR A 1 191 ? -0.346 2.194 -29.004 1.00 57.88 191 THR A O 1
ATOM 1568 N N . LYS A 1 192 ? 1.052 1.493 -27.397 1.00 54.88 192 LYS A N 1
ATOM 1569 C CA . LYS A 1 192 ? 0.526 2.252 -26.248 1.00 54.88 192 LYS A CA 1
ATOM 1570 C C . LYS A 1 192 ? 1.556 3.209 -25.630 1.00 54.88 192 LYS A C 1
ATOM 1572 O O . LYS A 1 192 ? 1.220 3.897 -24.679 1.00 54.88 192 LYS A O 1
ATOM 1577 N N . ASN A 1 193 ? 2.760 3.324 -26.192 1.00 52.75 193 ASN A N 1
ATOM 1578 C CA . ASN A 1 193 ? 3.823 4.231 -25.720 1.00 52.75 193 ASN A CA 1
ATOM 1579 C C . ASN A 1 193 ? 3.549 5.733 -25.968 1.00 52.75 193 ASN A C 1
ATOM 1581 O O . ASN A 1 193 ? 4.431 6.562 -25.776 1.00 52.75 193 ASN A O 1
ATOM 1585 N N . THR A 1 194 ? 2.353 6.096 -26.440 1.00 47.84 194 THR A N 1
ATOM 1586 C CA . THR A 1 194 ? 1.953 7.481 -26.764 1.00 47.84 194 THR A CA 1
ATOM 1587 C C . THR A 1 194 ? 0.918 8.037 -25.774 1.00 47.84 194 THR A C 1
ATOM 1589 O O . THR A 1 194 ? 0.088 8.858 -26.164 1.00 47.84 194 THR A O 1
ATOM 1592 N N . ILE A 1 195 ? 0.897 7.522 -24.540 1.00 45.28 195 ILE A N 1
ATOM 1593 C CA . ILE A 1 195 ? -0.036 7.911 -23.465 1.00 45.28 195 ILE A CA 1
ATOM 1594 C C . ILE A 1 195 ? 0.683 8.817 -22.477 1.00 45.28 195 ILE A C 1
ATOM 1596 O O . ILE A 1 195 ? 1.827 8.469 -22.111 1.00 45.28 195 ILE A O 1
#

Secondary structure (DSSP, 8-state):
-----PBPPTTSHHHHTT--BHHHHHHHHHHHHHHHHHHHHHHSPPPTTSTT-TTTTTTT-----------SSPP------TTS-HHHHHHHHHHHHHHHHHHHHHS--HHHHHHHHHHHTT--TT-EEEE-TT-SSS-EEEEE-GGGTTSS---EEEEE--SS--HHHHHHHHH-TTS-EEE-GGG--TTTTT-

Sequence (195 aa):
MIQIPEATDEMSEAYKAGYKKISDITIERNKRVVERIVEERKKEQPDLFTNGHKEDSIKGLGFKVFKLVKSNFPRVEFAPDPEKTDEENIELLKKYIRDKEAQLITAFNRDELLTEILLKKGFNLNYTTEKQEQFKKNEIYLATDPASVGTGNIKETLICLDVSIHMDTVEYFKKYIDKKFICLERALDTTKNTI

Solvent-accessible surface area (backbone atoms only — not comparable to full-atom values): 12159 Å² total; per-residue (Å²): 140,87,69,71,74,44,74,44,57,78,88,36,71,53,29,73,73,68,33,56,24,51,35,51,50,53,52,51,52,52,49,54,53,39,52,50,52,51,51,53,62,68,69,51,75,82,56,94,86,49,83,82,55,68,67,65,79,56,61,80,66,74,84,87,88,86,80,95,69,83,70,83,64,77,79,90,76,86,71,80,57,90,90,52,56,70,69,58,40,50,51,51,48,54,50,51,51,53,56,50,56,55,60,68,65,79,72,77,56,65,69,59,52,49,50,51,52,41,45,76,74,66,44,56,96,74,46,47,76,42,77,42,77,91,44,86,84,43,70,36,29,42,37,35,28,62,88,21,64,88,71,86,57,70,51,62,36,38,38,31,85,49,74,56,68,49,66,74,61,50,57,49,46,66,74,42,75,88,61,53,73,46,64,45,72,80,22,46,50,92,93,49,75,85,110

Nearest PDB structures (foldseek):
  8s0k-assembly2_B  TM=3.260E-01  e=5.188E-01  Homo sapiens
  8s0o-assembly2_B  TM=3.069E-01  e=5.519E-01  Homo sapiens
  7r4w-assembly1_A  TM=3.915E-01  e=4.521E+00  Fervidobacterium gondwanense
  6koi-assembly12_W  TM=2.714E-01  e=3.318E+00  Homo sapiens

Radius of gyration: 23.72 Å; Cα contacts (8 Å, |Δi|>4): 168; chains: 1; bounding box: 68×38×62 Å

Mean predicted aligned error: 10.38 Å

pLDDT: mean 80.9, std 12.87, range [45.28, 94.88]